Protein AF-A0A2U2BJ61-F1 (afdb_monomer)

Radius of gyration: 33.2 Å; Cα contacts (8 Å, |Δi|>4): 251; chains: 1; bounding box: 91×46×107 Å

InterPro domains:
  IPR008984 SMAD/FHA domain superfamily [SSF49879] (14-98)
  IPR032030 YscD, cytoplasmic domain [PF16697] (14-98)

Sequence (196 aa):
MSTAVDWRLQAESGGAPRPVPEPGLVCGSWTQADLVLPDNNQTPPVLSYLRRQQDVLTIQRASADGQVAVNGIELALAQVKTLQNGDRLTLGEMHYRVESGVSPVTQDETPLATAPAADPFADLHVPGMVPVGGPMPDPSDKHPFDTAAKPASSPSTDSTIPAASWQPELGRAPEWVSTLSDKENEFDLLQGMRQA

Organism: Alcaligenes faecalis (NCBI:txid511)

Secondary structure (DSSP, 8-state):
-----EEEEEETT-SPPEE--SSEEEEES-TTSSEEPP--SSS-SS-EEEEEETTEEEEEE--SSS-EEETTEEPPTT-EEEE-TTPEEEETTEEEEEEEE------------------TTTT--------S-PPPPPP----TT-S---------------------------TT-------S-SSSSSSTTS--

Foldseek 3Di:
DQPFKWKWKAWPVGDDTHTADPQGWFDWCAPPTPHHDDPPVQTHNGQKTWGDDGNWIKIAGDDPTAFWDKQNHTDDHRDIDIDDQQIWIDTHPIIIGMHIPPPPPPPPPPDDDDDDDDPPCPPVPDPDDDDPDDDDPDPDPDDVPPPPPDPDPDPDDPDPPPPPPPDPPPPDDPPPPPPPPDPPPPPPPPPPPPPD

Solvent-accessible surface area (backbone atoms only — not comparable to full-atom values): 12850 Å² total; per-residue (Å²): 132,86,83,73,46,47,36,29,38,34,40,72,90,54,77,77,67,40,74,50,51,81,67,37,37,42,28,14,35,28,89,83,29,74,42,62,43,78,73,71,91,52,40,38,55,56,29,30,37,39,39,35,56,81,80,47,41,33,39,28,28,66,32,88,53,52,50,43,24,56,73,83,44,71,57,53,70,70,39,75,44,79,60,53,72,68,38,38,39,35,54,52,94,48,47,28,34,32,40,57,50,67,73,78,73,79,74,74,83,69,82,86,77,92,73,83,91,70,71,90,64,79,78,70,81,71,95,71,86,76,80,89,75,74,81,80,76,77,79,75,89,66,60,96,76,73,64,87,71,72,80,72,82,72,79,85,70,92,65,85,70,77,80,75,73,84,66,83,73,87,70,67,80,70,90,75,83,77,73,80,68,85,80,88,69,84,82,70,77,79,71,74,82,79,77,128

Structure (mmCIF, N/CA/C/O backbone):
data_AF-A0A2U2BJ61-F1
#
_entry.id   AF-A0A2U2BJ61-F1
#
loop_
_atom_site.group_PDB
_atom_site.id
_atom_site.type_symbol
_atom_site.label_atom_id
_atom_site.label_alt_id
_atom_site.label_comp_id
_atom_site.label_asym_id
_atom_site.label_entity_id
_atom_site.label_seq_id
_atom_site.pdbx_PDB_ins_code
_atom_site.Cartn_x
_atom_site.Cartn_y
_atom_site.Cartn_z
_atom_site.occupancy
_atom_site.B_iso_or_equiv
_atom_site.auth_seq_id
_atom_site.auth_comp_id
_atom_site.auth_asym_id
_atom_site.auth_atom_id
_atom_site.pdbx_PDB_model_num
ATOM 1 N N . MET A 1 1 ? -17.326 9.691 22.236 1.00 39.56 1 MET A N 1
ATOM 2 C CA . MET A 1 1 ? -16.443 8.522 22.041 1.00 39.56 1 MET A CA 1
ATOM 3 C C . MET A 1 1 ? -16.122 8.457 20.559 1.00 39.56 1 MET A C 1
ATOM 5 O O . MET A 1 1 ? -17.060 8.438 19.777 1.00 39.56 1 MET A O 1
ATOM 9 N N . SER A 1 2 ? -14.849 8.559 20.168 1.00 44.75 2 SER A N 1
ATOM 10 C CA . SER A 1 2 ? -14.457 8.568 18.751 1.00 44.75 2 SER A CA 1
ATOM 11 C C . SER A 1 2 ? -14.437 7.128 18.244 1.00 44.75 2 SER A C 1
ATOM 13 O O . SER A 1 2 ? -13.622 6.332 18.705 1.00 44.75 2 SER A O 1
ATOM 15 N N . THR A 1 3 ? -15.359 6.768 17.358 1.00 54.09 3 THR A N 1
ATOM 16 C CA . THR A 1 3 ? -15.398 5.453 16.707 1.00 54.09 3 THR A CA 1
ATOM 17 C C . THR A 1 3 ? -14.362 5.437 15.588 1.00 54.09 3 THR A C 1
ATOM 19 O O . THR A 1 3 ? -14.695 5.707 14.441 1.00 54.09 3 THR A O 1
ATOM 22 N N . ALA A 1 4 ? -13.092 5.210 15.923 1.00 65.88 4 ALA A N 1
ATOM 23 C CA . ALA A 1 4 ? -12.045 5.113 14.911 1.00 65.88 4 ALA A CA 1
ATOM 24 C C . ALA A 1 4 ? -12.315 3.901 14.003 1.00 65.88 4 ALA A C 1
ATOM 26 O O . ALA A 1 4 ? -12.449 2.783 14.500 1.00 65.88 4 ALA A O 1
ATOM 27 N N . VAL A 1 5 ? -12.399 4.111 12.687 1.00 77.69 5 VAL A N 1
ATOM 28 C CA . VAL A 1 5 ? -12.636 3.026 11.723 1.00 77.69 5 VAL A CA 1
ATOM 29 C C . VAL A 1 5 ? -11.427 2.094 11.658 1.00 77.69 5 VAL A C 1
ATOM 31 O O . VAL A 1 5 ? -10.337 2.503 11.262 1.00 77.69 5 VAL A O 1
ATOM 34 N N . ASP A 1 6 ? -11.610 0.820 12.006 1.00 88.50 6 ASP A N 1
ATOM 35 C CA . ASP A 1 6 ? -10.545 -0.184 11.943 1.00 88.50 6 ASP A CA 1
ATOM 36 C C . ASP A 1 6 ? -10.293 -0.657 10.508 1.00 88.50 6 ASP A C 1
ATOM 38 O O . ASP A 1 6 ? -11.002 -1.515 9.988 1.00 88.50 6 ASP A O 1
ATOM 42 N N . TRP A 1 7 ? -9.250 -0.137 9.867 1.00 93.88 7 TRP A N 1
ATOM 43 C CA . TRP A 1 7 ? -8.833 -0.591 8.540 1.00 93.88 7 TRP A CA 1
ATOM 44 C C . TRP A 1 7 ? -8.016 -1.883 8.602 1.00 93.88 7 TRP A C 1
ATOM 46 O O . TRP A 1 7 ? -7.121 -2.034 9.439 1.00 93.88 7 TRP A O 1
ATOM 56 N N . ARG A 1 8 ? -8.309 -2.820 7.696 1.00 95.50 8 ARG A N 1
ATOM 57 C CA . ARG A 1 8 ? -7.633 -4.115 7.569 1.00 95.50 8 ARG A CA 1
ATOM 58 C C . ARG A 1 8 ? -7.440 -4.491 6.098 1.00 95.50 8 ARG A C 1
ATOM 60 O O . ARG A 1 8 ? -8.179 -4.044 5.226 1.00 95.50 8 ARG A O 1
ATOM 67 N N . LEU A 1 9 ? -6.444 -5.326 5.832 1.00 96.50 9 LEU A N 1
ATOM 68 C CA . LEU A 1 9 ? -6.187 -5.953 4.540 1.00 96.50 9 LEU A CA 1
ATOM 69 C C . LEU A 1 9 ? -6.377 -7.460 4.669 1.00 96.50 9 LEU A C 1
ATOM 71 O O . LEU A 1 9 ? -5.623 -8.124 5.381 1.00 96.50 9 LEU A O 1
ATOM 75 N N . GLN A 1 10 ? -7.350 -8.010 3.959 1.00 96.56 10 GLN A N 1
ATOM 76 C CA . GLN A 1 10 ? -7.555 -9.448 3.864 1.00 96.56 10 GLN A CA 1
ATOM 77 C C . GLN A 1 10 ? -6.857 -9.971 2.608 1.00 96.56 10 GLN A C 1
ATOM 79 O O . GLN A 1 10 ? -7.245 -9.626 1.496 1.00 96.56 10 GLN A O 1
ATOM 84 N N . ALA A 1 11 ? -5.826 -10.802 2.764 1.00 95.75 11 ALA A N 1
ATOM 85 C CA . ALA A 1 11 ? -5.177 -11.437 1.619 1.00 95.75 11 ALA A CA 1
ATOM 86 C C . ALA A 1 11 ? -6.152 -12.398 0.921 1.00 95.75 11 ALA A C 1
ATOM 88 O O . ALA A 1 11 ? -6.813 -13.208 1.579 1.00 95.75 11 ALA A O 1
ATOM 89 N N . GLU A 1 12 ? -6.224 -12.331 -0.409 1.00 95.19 12 GLU A N 1
ATOM 90 C CA . GLU A 1 12 ? -7.097 -13.208 -1.203 1.00 95.19 12 GLU A CA 1
ATOM 91 C C . GLU A 1 12 ? -6.573 -14.644 -1.284 1.00 95.19 12 GLU A C 1
ATOM 93 O O . GLU A 1 12 ? -7.351 -15.577 -1.461 1.00 95.19 12 GLU A O 1
ATOM 98 N N . SER A 1 13 ? -5.270 -14.843 -1.069 1.00 92.12 13 SER A N 1
ATOM 99 C CA . SER A 1 13 ? -4.663 -16.167 -0.880 1.00 92.12 13 SER A CA 1
ATOM 100 C C . SER A 1 13 ? -5.124 -16.870 0.407 1.00 92.12 13 SER A C 1
ATOM 102 O O . SER A 1 13 ? -4.737 -18.010 0.654 1.00 92.12 13 SER A O 1
ATOM 104 N N . GLY A 1 14 ? -5.916 -16.193 1.245 1.00 88.50 14 GLY A N 1
ATOM 105 C CA . GLY A 1 14 ? -6.304 -16.643 2.575 1.00 88.50 14 GLY A CA 1
ATOM 106 C C . GLY A 1 14 ? -5.329 -16.189 3.665 1.00 88.50 14 GLY A C 1
ATOM 107 O O . GLY A 1 14 ? -4.328 -15.523 3.400 1.00 88.50 14 GLY A O 1
ATOM 108 N N . GLY A 1 15 ? -5.645 -16.544 4.912 1.00 90.50 15 GLY A N 1
ATOM 109 C CA . GLY A 1 15 ? -4.914 -16.111 6.108 1.00 90.50 15 GLY A CA 1
ATOM 110 C C . GLY A 1 15 ? -5.689 -15.090 6.942 1.00 90.50 15 GLY A C 1
ATOM 111 O O . GLY A 1 15 ? -6.797 -14.690 6.585 1.00 90.50 15 GLY A O 1
ATOM 112 N N . ALA A 1 16 ? -5.115 -14.697 8.080 1.00 89.88 16 ALA A N 1
ATOM 113 C CA . ALA A 1 16 ? -5.737 -13.731 8.980 1.00 89.88 16 ALA A CA 1
ATOM 114 C C . ALA A 1 16 ? -5.724 -12.310 8.376 1.00 89.88 16 ALA A C 1
ATOM 116 O O . ALA A 1 16 ? -4.720 -11.926 7.766 1.00 89.88 16 ALA A O 1
ATOM 117 N N . PRO A 1 17 ? -6.791 -11.512 8.576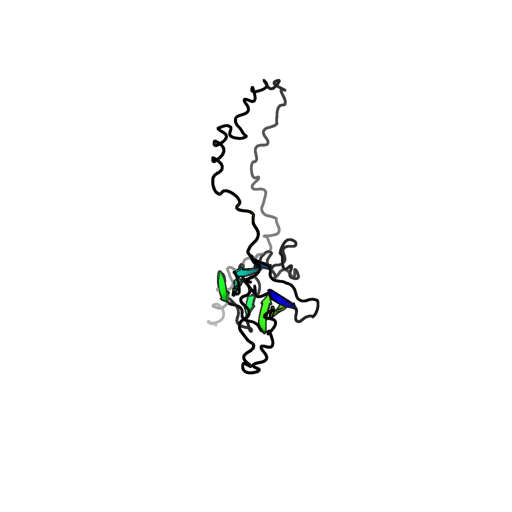 1.00 92.00 17 PRO A N 1
ATOM 118 C CA . PRO A 1 17 ? -6.824 -10.127 8.129 1.00 92.00 17 PRO A CA 1
ATOM 119 C C . PRO A 1 17 ? -5.754 -9.318 8.857 1.00 92.00 17 PRO A C 1
ATOM 121 O O . PRO A 1 17 ? -5.567 -9.434 10.072 1.00 92.00 17 PRO A O 1
ATOM 124 N N . ARG A 1 18 ? -5.055 -8.467 8.110 1.00 93.81 18 ARG A N 1
ATOM 125 C CA . ARG A 1 18 ? -3.942 -7.680 8.623 1.00 93.81 18 ARG A CA 1
ATOM 126 C C . ARG A 1 18 ? -4.384 -6.263 8.974 1.00 93.81 18 ARG A C 1
ATOM 128 O O . ARG A 1 18 ? -4.858 -5.565 8.084 1.00 93.81 18 ARG A O 1
ATOM 135 N N . PRO A 1 19 ? -4.232 -5.800 10.223 1.00 94.38 19 PRO A N 1
ATOM 136 C CA . PRO A 1 19 ? -4.621 -4.443 10.590 1.00 94.38 19 PRO A CA 1
ATOM 137 C C . PRO A 1 19 ? -3.720 -3.389 9.936 1.00 94.38 19 PRO A C 1
ATOM 139 O O . PRO A 1 19 ? -2.524 -3.609 9.748 1.00 94.38 19 PRO A O 1
ATOM 142 N N . VAL A 1 20 ? -4.306 -2.229 9.642 1.00 95.12 20 VAL A N 1
ATOM 143 C CA . VAL A 1 20 ? -3.616 -1.020 9.182 1.00 95.12 20 VAL A CA 1
ATOM 144 C C . VAL A 1 20 ? -3.699 0.028 10.304 1.00 95.12 20 VAL A C 1
ATOM 146 O O . VAL A 1 20 ? -4.699 0.753 10.399 1.00 95.12 20 VAL A O 1
ATOM 149 N N . PRO A 1 21 ? -2.709 0.085 11.215 1.00 91.94 21 PRO A N 1
ATOM 150 C CA . PRO A 1 21 ? -2.669 1.094 12.271 1.00 91.94 21 PRO A CA 1
ATOM 151 C C . PRO A 1 21 ? -2.344 2.477 11.692 1.00 91.94 21 PRO A C 1
ATOM 153 O O . PRO A 1 21 ? -1.924 2.595 10.544 1.00 91.94 21 PRO A O 1
ATOM 156 N N . GLU A 1 22 ? -2.511 3.537 12.480 1.00 91.88 22 GLU A N 1
ATOM 157 C CA . GLU A 1 22 ? -1.886 4.828 12.165 1.00 91.88 22 GLU A CA 1
ATOM 158 C C . GLU A 1 22 ? -0.379 4.762 12.487 1.00 91.88 22 GLU A C 1
ATOM 160 O O . GLU A 1 22 ? -0.011 4.166 13.502 1.00 91.88 22 GLU A O 1
ATOM 165 N N . PRO A 1 23 ? 0.516 5.335 11.655 1.00 93.62 23 PRO A N 1
ATOM 166 C CA . PRO A 1 23 ? 0.248 6.179 10.481 1.00 93.62 23 PRO A CA 1
ATOM 167 C C . PRO A 1 23 ? 0.026 5.408 9.164 1.00 93.62 23 PRO A C 1
ATOM 169 O O . PRO A 1 23 ? -0.139 6.024 8.110 1.00 93.62 23 PRO A O 1
ATOM 172 N N . GLY A 1 24 ? 0.068 4.077 9.181 1.00 94.69 24 GLY A N 1
ATOM 173 C CA . GLY A 1 24 ? -0.149 3.211 8.022 1.00 94.69 24 GLY A CA 1
ATOM 174 C C . GLY A 1 24 ? 0.887 2.092 7.933 1.00 94.69 24 GLY A C 1
ATOM 175 O O . GLY A 1 24 ? 1.404 1.658 8.957 1.00 94.69 24 GLY A O 1
ATOM 176 N N . LEU A 1 25 ? 1.181 1.625 6.717 1.00 96.81 25 LEU A N 1
ATOM 177 C CA . LEU A 1 25 ? 2.106 0.515 6.463 1.00 96.81 25 LEU A CA 1
ATOM 178 C C . LEU A 1 25 ? 3.083 0.860 5.338 1.00 96.81 25 LEU A C 1
ATOM 180 O O . LEU A 1 25 ? 2.695 1.401 4.299 1.00 96.81 25 LEU A O 1
ATOM 184 N N . VAL A 1 26 ? 4.337 0.466 5.504 1.00 97.75 26 VAL A N 1
ATOM 185 C CA . VAL A 1 26 ? 5.297 0.324 4.409 1.00 97.75 26 VAL A CA 1
ATOM 186 C C . VAL A 1 26 ? 5.146 -1.076 3.819 1.00 97.75 26 VAL A C 1
ATOM 188 O O . VAL A 1 26 ? 5.154 -2.062 4.554 1.00 97.75 26 VAL A O 1
ATOM 191 N N . CYS A 1 27 ? 4.993 -1.171 2.499 1.00 96.69 27 CYS A N 1
ATOM 192 C CA . CYS A 1 27 ? 4.829 -2.442 1.792 1.00 96.69 27 CYS A CA 1
ATOM 193 C C . CYS A 1 27 ? 5.989 -2.648 0.814 1.00 96.69 27 CYS A C 1
ATOM 195 O O . CYS A 1 27 ? 6.315 -1.726 0.065 1.00 96.69 27 CYS A O 1
ATOM 197 N N . GLY A 1 28 ? 6.582 -3.838 0.775 1.00 96.56 28 GLY A N 1
ATOM 198 C CA . GLY A 1 28 ? 7.695 -4.152 -0.126 1.00 96.56 28 GLY A CA 1
ATOM 199 C C . GLY A 1 28 ? 8.413 -5.442 0.259 1.00 96.56 28 GLY A C 1
ATOM 200 O O . GLY A 1 28 ? 7.984 -6.133 1.178 1.00 96.56 28 GLY A O 1
ATOM 201 N N . SER A 1 29 ? 9.498 -5.775 -0.440 1.00 95.56 29 SER A N 1
ATOM 202 C CA . SER A 1 29 ? 10.296 -6.983 -0.162 1.00 95.56 29 SER A CA 1
ATOM 203 C C . SER A 1 29 ? 11.260 -6.822 1.018 1.00 95.56 29 SER A C 1
ATOM 205 O O . SER A 1 29 ? 11.822 -7.805 1.503 1.00 95.56 29 SER A O 1
ATOM 207 N N . TRP A 1 30 ? 11.457 -5.598 1.522 1.00 95.19 30 TRP A N 1
ATOM 208 C CA . TRP A 1 30 ? 12.334 -5.368 2.664 1.00 95.19 30 TRP A CA 1
ATOM 209 C C . TRP A 1 30 ? 11.806 -6.079 3.910 1.00 95.19 30 TRP A C 1
ATOM 211 O O . TRP A 1 30 ? 10.657 -5.906 4.305 1.00 95.19 30 TRP A O 1
ATOM 221 N N . THR A 1 31 ? 12.669 -6.833 4.587 1.00 92.94 31 THR A N 1
ATOM 222 C CA . THR A 1 31 ? 12.301 -7.657 5.751 1.00 92.94 31 THR A CA 1
ATOM 223 C C . THR A 1 31 ? 11.816 -6.847 6.954 1.00 92.94 31 THR A C 1
ATOM 225 O O . THR A 1 31 ? 11.212 -7.414 7.860 1.00 92.94 31 THR A O 1
ATOM 228 N N . GLN A 1 32 ? 12.099 -5.541 6.989 1.00 93.44 32 GLN A N 1
ATOM 229 C CA . GLN A 1 32 ? 11.619 -4.627 8.030 1.00 93.44 32 GLN A CA 1
ATOM 230 C C . GLN A 1 32 ? 10.377 -3.830 7.605 1.00 93.44 32 GLN A C 1
ATOM 232 O O . GLN A 1 32 ? 9.902 -3.004 8.380 1.00 93.44 32 GLN A O 1
ATOM 237 N N . ALA A 1 33 ? 9.848 -4.049 6.395 1.00 93.19 33 ALA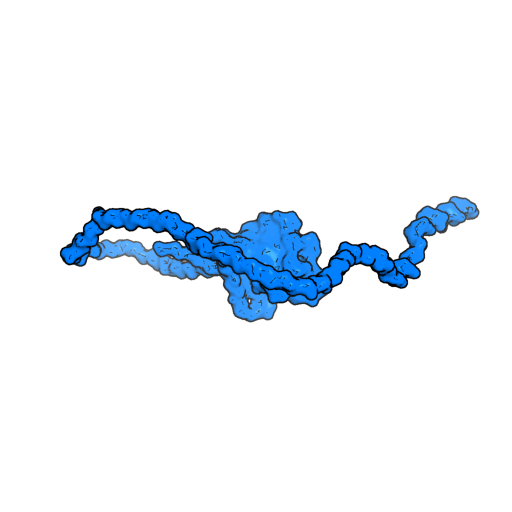 A N 1
ATOM 238 C CA . ALA A 1 33 ? 8.579 -3.464 5.985 1.00 93.19 33 ALA A CA 1
ATOM 239 C C . ALA A 1 33 ? 7.440 -4.005 6.858 1.00 93.19 33 ALA A C 1
ATOM 241 O O . ALA A 1 33 ? 7.426 -5.181 7.229 1.00 93.19 33 ALA A O 1
ATOM 242 N N . ASP A 1 34 ? 6.444 -3.165 7.143 1.00 95.75 34 ASP A N 1
ATOM 243 C CA . ASP A 1 34 ? 5.280 -3.605 7.906 1.00 95.75 34 ASP A CA 1
ATOM 244 C C . ASP A 1 34 ? 4.540 -4.709 7.141 1.00 95.75 34 ASP A C 1
ATOM 246 O O . ASP A 1 34 ? 4.194 -5.744 7.711 1.00 95.75 34 ASP A O 1
ATOM 250 N N . LEU A 1 35 ? 4.366 -4.534 5.824 1.00 95.06 35 LEU A N 1
ATOM 251 C CA . LEU A 1 35 ? 3.876 -5.544 4.889 1.00 95.06 35 LEU A CA 1
ATOM 252 C C . LEU A 1 35 ? 4.992 -6.088 3.997 1.00 95.06 35 LEU A C 1
ATOM 254 O O . LEU A 1 35 ? 5.222 -5.586 2.899 1.00 95.06 35 LEU A O 1
ATOM 258 N N . VAL A 1 36 ? 5.640 -7.152 4.480 1.00 95.50 36 VAL A N 1
ATOM 259 C CA . VAL A 1 36 ? 6.630 -7.915 3.712 1.00 95.50 36 VAL A CA 1
ATOM 260 C C . VAL A 1 36 ? 5.931 -8.702 2.604 1.00 95.50 36 VAL A C 1
ATOM 262 O O . VAL A 1 36 ? 5.075 -9.550 2.869 1.00 95.50 36 VAL A O 1
ATOM 265 N N . LEU A 1 37 ? 6.294 -8.393 1.366 1.00 94.12 37 LEU A N 1
ATOM 266 C CA . LEU A 1 37 ? 5.840 -9.057 0.150 1.00 94.12 37 LEU A CA 1
ATOM 267 C C . LEU A 1 37 ? 6.887 -10.095 -0.297 1.00 94.12 37 LEU A C 1
ATOM 269 O O . LEU A 1 37 ? 8.062 -9.949 0.048 1.00 94.12 37 LEU A O 1
ATOM 273 N N . PRO A 1 38 ? 6.493 -11.133 -1.057 1.00 91.56 38 PRO A N 1
ATOM 274 C CA . PRO A 1 38 ? 7.434 -12.105 -1.603 1.00 91.56 38 PRO A CA 1
ATOM 275 C C . PRO A 1 38 ? 8.532 -11.424 -2.427 1.00 91.56 38 PRO A C 1
ATOM 277 O O . PRO A 1 38 ? 8.246 -10.595 -3.291 1.00 91.56 38 PRO A O 1
ATOM 280 N N . ASP A 1 39 ? 9.784 -11.793 -2.172 1.00 84.44 39 ASP A N 1
ATOM 281 C CA . ASP A 1 39 ? 10.912 -11.319 -2.965 1.00 84.44 39 ASP A CA 1
ATOM 282 C C . ASP A 1 39 ? 11.075 -12.198 -4.210 1.00 84.44 39 ASP A C 1
ATOM 284 O O . ASP A 1 39 ? 11.543 -13.334 -4.143 1.00 84.44 39 ASP A O 1
ATOM 288 N N . ASN A 1 40 ? 10.613 -11.685 -5.346 1.00 84.44 40 ASN A N 1
ATOM 289 C CA . ASN A 1 40 ? 10.646 -12.352 -6.647 1.00 84.44 40 ASN A CA 1
ATOM 290 C C . ASN A 1 40 ? 11.596 -11.652 -7.639 1.00 84.44 40 ASN A C 1
ATOM 292 O O . ASN A 1 40 ? 11.406 -11.765 -8.848 1.00 84.44 40 ASN A O 1
ATOM 296 N N . ASN A 1 41 ? 12.582 -10.883 -7.154 1.00 80.62 41 ASN A N 1
ATOM 297 C CA . ASN A 1 41 ? 13.445 -9.977 -7.936 1.00 80.62 41 ASN A CA 1
ATOM 298 C C . ASN A 1 41 ? 12.711 -8.843 -8.687 1.00 80.62 41 ASN A C 1
ATOM 300 O O . ASN A 1 41 ? 13.368 -7.991 -9.282 1.00 80.62 41 ASN A O 1
ATOM 304 N N . GLN A 1 42 ? 11.375 -8.807 -8.672 1.00 83.44 42 GLN A N 1
ATOM 305 C CA . GLN A 1 42 ? 10.559 -7.749 -9.281 1.00 83.44 42 GLN A CA 1
ATOM 306 C C . GLN A 1 42 ? 9.921 -6.825 -8.241 1.00 83.44 42 GLN A C 1
ATOM 308 O O . GLN A 1 42 ? 9.491 -5.720 -8.572 1.00 83.44 42 GLN A O 1
ATOM 313 N N . THR A 1 43 ? 9.851 -7.266 -6.984 1.00 91.88 43 THR A N 1
ATOM 314 C CA . THR A 1 43 ? 9.288 -6.485 -5.886 1.00 91.88 43 THR A CA 1
ATOM 315 C C . THR A 1 43 ? 10.391 -5.659 -5.220 1.00 91.88 43 THR A C 1
ATOM 317 O O . THR A 1 43 ? 11.295 -6.228 -4.605 1.00 91.88 43 THR A O 1
ATOM 320 N N . PRO A 1 44 ? 10.349 -4.320 -5.311 1.00 93.44 44 PRO A N 1
ATOM 321 C CA . PRO A 1 44 ? 11.357 -3.463 -4.706 1.00 93.44 44 PRO A CA 1
ATOM 322 C C . PRO A 1 44 ? 11.267 -3.484 -3.168 1.00 93.44 44 PRO A C 1
ATOM 324 O O . PRO A 1 44 ? 10.199 -3.779 -2.613 1.00 93.44 44 PRO A O 1
ATOM 327 N N . PRO A 1 45 ? 12.351 -3.095 -2.463 1.00 95.06 45 PRO A N 1
ATOM 328 C CA . PRO A 1 45 ? 12.382 -3.051 -0.999 1.00 95.06 45 PRO A CA 1
ATOM 329 C C . PRO A 1 45 ? 11.222 -2.251 -0.397 1.00 95.06 45 PRO A C 1
ATOM 331 O O . PRO A 1 45 ? 10.651 -2.655 0.614 1.00 95.06 45 PRO A O 1
ATOM 334 N N . VAL A 1 46 ? 10.844 -1.147 -1.049 1.00 96.56 46 VAL A N 1
ATOM 335 C CA . VAL A 1 46 ? 9.678 -0.331 -0.704 1.00 96.56 46 VAL A CA 1
ATOM 336 C C . VAL A 1 46 ? 8.850 -0.092 -1.961 1.00 96.56 46 VAL A C 1
ATOM 338 O O . VAL A 1 46 ? 9.171 0.774 -2.759 1.00 96.56 46 VAL A O 1
ATOM 341 N N . LEU A 1 47 ? 7.773 -0.850 -2.133 1.00 96.50 47 LEU A N 1
ATOM 342 C CA . LEU A 1 47 ? 6.889 -0.778 -3.295 1.00 96.50 47 LEU A CA 1
ATOM 343 C C . LEU A 1 47 ? 5.823 0.315 -3.149 1.00 96.50 47 LEU A C 1
ATOM 345 O O . LEU A 1 47 ? 5.557 1.078 -4.083 1.00 96.50 47 LEU A O 1
ATOM 349 N N . SER A 1 48 ? 5.201 0.402 -1.975 1.00 97.56 48 SER A N 1
ATOM 350 C CA . SER A 1 48 ? 4.114 1.346 -1.720 1.00 97.56 48 SER A CA 1
ATOM 351 C C . SER A 1 48 ? 4.006 1.739 -0.255 1.00 97.56 48 SER A C 1
ATOM 353 O O . SER A 1 48 ? 4.387 0.988 0.644 1.00 97.56 48 SER A O 1
ATOM 355 N N . TYR A 1 49 ? 3.383 2.888 -0.020 1.00 97.88 49 TYR A N 1
ATOM 356 C CA . TYR A 1 49 ? 2.971 3.335 1.302 1.00 97.88 49 TYR A CA 1
ATOM 357 C C . TYR A 1 49 ? 1.456 3.292 1.404 1.00 97.88 49 TYR A C 1
ATOM 359 O O . TYR A 1 49 ? 0.762 3.887 0.583 1.00 97.88 49 TYR A O 1
ATOM 367 N N . LEU A 1 50 ? 0.954 2.642 2.443 1.00 97.56 50 LEU A N 1
ATOM 368 C CA . LEU A 1 50 ? -0.393 2.870 2.936 1.00 97.56 50 LEU A CA 1
ATOM 369 C C . LEU A 1 50 ? -0.312 3.928 4.023 1.00 97.56 50 LEU A C 1
ATOM 371 O O . LEU A 1 50 ? 0.536 3.838 4.912 1.00 97.56 50 LEU A O 1
ATOM 375 N N . ARG A 1 51 ? -1.183 4.930 3.957 1.00 96.88 51 ARG A N 1
ATOM 376 C CA . ARG A 1 51 ? -1.293 5.971 4.975 1.00 96.88 51 ARG A CA 1
ATOM 377 C C . ARG A 1 51 ? -2.709 6.015 5.497 1.00 96.88 51 ARG A C 1
ATOM 379 O O . ARG A 1 51 ? -3.652 6.175 4.723 1.00 96.88 51 ARG A O 1
ATOM 386 N N . ARG A 1 52 ? -2.831 5.868 6.811 1.00 94.00 52 ARG A N 1
ATOM 387 C CA . ARG A 1 52 ? -4.088 6.010 7.532 1.00 94.00 52 ARG A CA 1
ATOM 388 C C . ARG A 1 52 ? -4.058 7.327 8.286 1.00 94.00 52 ARG A C 1
ATOM 390 O O . ARG A 1 52 ? -3.109 7.594 9.020 1.00 94.00 52 ARG A O 1
ATOM 397 N N . GLN A 1 53 ? -5.102 8.115 8.085 1.00 91.44 53 GLN A N 1
ATOM 398 C CA . GLN A 1 53 ? -5.363 9.322 8.845 1.00 91.44 53 GLN A CA 1
ATOM 399 C C . GLN A 1 53 ? -6.844 9.318 9.208 1.00 91.44 53 GLN A C 1
ATOM 401 O O . GLN A 1 53 ? -7.699 9.459 8.333 1.00 91.44 53 GLN A O 1
ATOM 406 N N . GLN A 1 54 ? -7.139 9.134 10.495 1.00 87.19 54 GLN A N 1
ATOM 407 C CA . GLN A 1 54 ? -8.497 8.997 11.018 1.00 87.19 54 GLN A CA 1
ATOM 408 C C . GLN A 1 54 ? -9.236 7.845 10.309 1.00 87.19 54 GLN A C 1
ATOM 410 O O . GLN A 1 54 ? -8.826 6.681 10.404 1.00 87.19 54 GLN A O 1
ATOM 415 N N . ASP A 1 55 ? -10.292 8.180 9.568 1.00 88.50 55 ASP A N 1
ATOM 416 C CA . ASP A 1 55 ? -11.151 7.242 8.848 1.00 88.50 55 ASP A CA 1
ATOM 417 C C . ASP A 1 55 ? -10.795 7.132 7.360 1.00 88.50 55 ASP A C 1
ATOM 419 O O . ASP A 1 55 ? -11.454 6.407 6.620 1.00 88.50 55 ASP A O 1
ATOM 423 N N . VAL A 1 56 ? -9.737 7.814 6.910 1.00 92.50 56 VAL A N 1
ATOM 424 C CA . VAL A 1 56 ? -9.284 7.790 5.518 1.00 92.50 56 VAL A CA 1
ATOM 425 C C . VAL A 1 56 ? -8.056 6.897 5.387 1.00 92.50 56 VAL A C 1
ATOM 427 O O . VAL A 1 56 ? -7.044 7.092 6.066 1.00 92.50 56 VAL A O 1
ATOM 430 N N . LEU A 1 57 ? -8.132 5.939 4.464 1.00 95.88 57 LEU A N 1
ATOM 431 C CA . LEU A 1 57 ? -6.998 5.136 4.033 1.00 95.88 57 LEU A CA 1
ATOM 432 C C . LEU A 1 57 ? -6.586 5.553 2.621 1.00 95.88 57 LEU A C 1
ATOM 434 O O . LEU A 1 57 ? -7.404 5.605 1.707 1.00 95.88 57 LEU A O 1
ATOM 438 N N . THR A 1 58 ? -5.304 5.836 2.429 1.00 97.69 58 THR A N 1
ATOM 439 C CA . THR A 1 58 ? -4.730 6.145 1.117 1.00 97.69 58 THR A CA 1
ATOM 440 C C . THR A 1 58 ? -3.579 5.207 0.807 1.00 97.69 58 THR A C 1
ATOM 442 O O . THR A 1 58 ? -2.917 4.694 1.710 1.00 97.69 58 THR A O 1
ATOM 445 N N . ILE A 1 59 ? -3.335 4.994 -0.479 1.00 98.12 59 ILE A N 1
ATOM 446 C CA . ILE A 1 59 ? -2.156 4.303 -0.976 1.00 98.12 59 ILE A CA 1
ATOM 447 C C . ILE A 1 59 ? -1.389 5.197 -1.942 1.00 98.12 59 ILE A C 1
ATOM 449 O O . ILE A 1 59 ? -1.982 5.916 -2.745 1.00 98.12 59 ILE A O 1
ATOM 453 N N . GLN A 1 60 ? -0.067 5.110 -1.879 1.00 97.81 60 GLN A N 1
ATOM 454 C CA . GLN A 1 60 ? 0.845 5.744 -2.812 1.00 97.81 60 GLN A CA 1
ATOM 455 C C . GLN A 1 60 ? 1.877 4.735 -3.311 1.00 97.81 60 GLN A C 1
ATOM 457 O O . GLN A 1 60 ? 2.522 4.052 -2.512 1.00 97.81 60 GLN A O 1
ATOM 462 N N . ARG A 1 61 ? 2.081 4.678 -4.629 1.00 96.81 61 ARG A N 1
ATOM 463 C CA . ARG A 1 61 ? 3.194 3.932 -5.230 1.00 96.81 61 ARG A CA 1
ATOM 464 C C . ARG A 1 61 ? 4.515 4.657 -4.963 1.00 96.81 61 ARG A C 1
ATOM 466 O O . ARG A 1 61 ? 4.631 5.850 -5.250 1.00 96.81 61 ARG A O 1
ATOM 473 N N . ALA A 1 62 ? 5.494 3.936 -4.426 1.00 95.69 62 ALA A N 1
ATOM 474 C CA . ALA A 1 62 ? 6.787 4.477 -4.006 1.00 95.69 62 ALA A CA 1
ATOM 475 C C . ALA A 1 62 ? 7.926 4.182 -4.995 1.00 95.69 62 ALA A C 1
ATOM 477 O O . ALA A 1 62 ? 8.892 4.939 -5.043 1.00 95.69 62 ALA A O 1
ATOM 478 N N . SER A 1 63 ? 7.792 3.127 -5.802 1.00 94.12 63 SER A N 1
ATOM 479 C CA . SER A 1 63 ? 8.810 2.691 -6.762 1.00 94.12 63 SER A CA 1
ATOM 480 C C . SER A 1 63 ? 8.279 2.632 -8.186 1.00 94.12 63 SER A C 1
ATOM 482 O O . SER A 1 63 ? 7.104 2.342 -8.413 1.00 94.12 63 SER A O 1
ATOM 484 N N . ALA A 1 64 ? 9.156 2.924 -9.150 1.00 91.75 64 ALA A N 1
ATOM 485 C CA . ALA A 1 64 ? 8.874 2.727 -10.571 1.00 91.75 64 ALA A CA 1
ATOM 486 C C . ALA A 1 64 ? 8.806 1.232 -10.919 1.00 91.75 64 ALA A C 1
ATOM 488 O O . ALA A 1 64 ? 8.035 0.841 -11.789 1.00 91.75 64 ALA A O 1
ATOM 489 N N . ASP A 1 65 ? 9.543 0.402 -10.186 1.00 90.88 65 ASP A N 1
ATOM 490 C CA . ASP A 1 65 ? 9.527 -1.049 -10.321 1.00 90.88 65 ASP A CA 1
ATOM 491 C C . ASP A 1 65 ? 8.381 -1.683 -9.520 1.00 90.88 65 ASP A C 1
ATOM 493 O O . ASP A 1 65 ? 7.968 -1.173 -8.474 1.00 90.88 65 ASP A O 1
ATOM 497 N N . GLY A 1 66 ? 7.879 -2.814 -10.017 1.00 89.69 66 GLY A N 1
ATOM 498 C CA . GLY A 1 66 ? 6.771 -3.553 -9.417 1.00 89.69 66 GLY A CA 1
ATOM 499 C C . GLY A 1 66 ? 5.387 -2.962 -9.714 1.00 89.69 66 GLY A C 1
ATOM 500 O O . GLY A 1 66 ? 5.235 -1.834 -10.181 1.00 89.69 66 GLY A O 1
ATOM 501 N N . GLN A 1 67 ? 4.352 -3.758 -9.453 1.00 92.62 67 GLN A N 1
ATOM 502 C CA . GLN A 1 67 ? 2.966 -3.412 -9.763 1.00 92.62 67 GLN A CA 1
ATOM 503 C C . GLN A 1 67 ? 2.225 -2.933 -8.511 1.00 92.62 67 GLN A C 1
ATOM 505 O O . GLN A 1 67 ? 2.213 -3.615 -7.488 1.00 92.62 67 GLN A O 1
ATOM 510 N N . VAL A 1 68 ? 1.556 -1.783 -8.604 1.00 96.69 68 VAL A N 1
ATOM 511 C CA . VAL A 1 68 ? 0.603 -1.308 -7.590 1.00 96.69 68 VAL A CA 1
ATOM 512 C C . VAL A 1 68 ? -0.684 -0.939 -8.303 1.00 96.69 68 VAL A C 1
ATOM 514 O O . VAL A 1 68 ? -0.688 -0.010 -9.106 1.00 96.69 68 VAL A O 1
ATOM 517 N N . ALA A 1 69 ? -1.778 -1.643 -8.026 1.00 97.19 69 ALA A N 1
ATOM 518 C CA . ALA A 1 69 ? -3.065 -1.377 -8.661 1.00 97.19 69 ALA A CA 1
ATOM 519 C C . ALA A 1 69 ? -4.215 -1.404 -7.657 1.00 97.19 69 ALA A C 1
ATOM 521 O O . ALA A 1 69 ? -4.203 -2.170 -6.697 1.00 97.19 69 ALA A O 1
ATOM 522 N N . VAL A 1 70 ? -5.236 -0.586 -7.900 1.00 97.81 70 VAL A N 1
ATOM 523 C CA . VAL A 1 70 ? -6.467 -0.559 -7.100 1.00 97.81 70 VAL A CA 1
ATOM 524 C C . VAL A 1 70 ? -7.648 -0.778 -8.029 1.00 97.81 70 VAL A C 1
ATOM 526 O O . VAL A 1 70 ? -7.873 0.024 -8.940 1.00 97.81 70 VAL A O 1
ATOM 529 N N . ASN A 1 71 ? -8.401 -1.848 -7.782 1.00 96.81 71 ASN A N 1
ATOM 530 C CA . ASN A 1 71 ? -9.476 -2.364 -8.631 1.00 96.81 71 ASN A CA 1
ATOM 531 C C . ASN A 1 71 ? -9.002 -2.649 -10.066 1.00 96.81 71 ASN A C 1
ATOM 533 O O . ASN A 1 71 ? -9.701 -2.361 -11.031 1.00 96.81 71 ASN A O 1
ATOM 537 N N . GLY A 1 72 ? -7.778 -3.170 -10.204 1.00 95.00 72 GLY A N 1
ATOM 538 C CA . GLY A 1 72 ? -7.160 -3.484 -11.498 1.00 95.00 72 GLY A CA 1
ATOM 539 C C . GLY A 1 72 ? -6.608 -2.278 -12.265 1.00 95.00 72 GLY A C 1
ATOM 540 O O . GLY A 1 72 ? -6.004 -2.463 -13.316 1.00 95.00 72 GLY A O 1
ATOM 541 N N . ILE A 1 73 ? -6.768 -1.056 -11.750 1.00 96.31 73 ILE A N 1
ATOM 542 C CA . ILE A 1 73 ? -6.189 0.153 -12.347 1.00 96.31 73 ILE A CA 1
ATOM 543 C C . ILE A 1 73 ? -4.831 0.405 -11.701 1.00 96.31 73 ILE A C 1
ATOM 545 O O . ILE A 1 73 ? -4.765 0.646 -10.492 1.00 96.31 73 ILE A O 1
ATOM 549 N N . GLU A 1 74 ? -3.767 0.351 -12.499 1.00 96.19 74 GLU A N 1
ATOM 550 C CA . GLU A 1 74 ? -2.407 0.625 -12.039 1.00 96.19 74 GLU A CA 1
ATOM 551 C C . GLU A 1 74 ? -2.249 2.087 -11.603 1.00 96.19 74 GLU A C 1
ATOM 553 O O . GLU A 1 74 ? -2.731 3.012 -12.261 1.00 96.19 74 GLU A O 1
ATOM 558 N N . LEU A 1 75 ? -1.582 2.290 -10.469 1.00 96.44 75 LEU A N 1
ATOM 559 C CA . LEU A 1 75 ? -1.240 3.609 -9.957 1.00 96.44 75 LEU A CA 1
ATOM 560 C C . LEU A 1 75 ? 0.071 4.078 -10.582 1.00 96.44 75 LEU A C 1
ATOM 562 O O . LEU A 1 75 ? 1.073 3.356 -10.585 1.00 96.44 75 LEU A O 1
ATOM 566 N N . ALA A 1 76 ? 0.085 5.327 -11.038 1.00 95.62 76 ALA A N 1
ATOM 567 C CA . ALA A 1 76 ? 1.313 5.986 -11.452 1.00 95.62 76 ALA A CA 1
ATOM 568 C C . ALA A 1 76 ? 2.246 6.218 -10.249 1.00 95.62 76 ALA A C 1
ATOM 570 O O . ALA A 1 76 ? 1.821 6.252 -9.090 1.00 95.62 76 ALA A O 1
ATOM 571 N N . LEU A 1 77 ? 3.540 6.391 -10.521 1.00 96.19 77 LEU A N 1
ATOM 572 C CA . LEU A 1 77 ? 4.529 6.688 -9.486 1.00 96.19 77 LEU A CA 1
ATOM 573 C C . LEU A 1 77 ? 4.142 7.953 -8.705 1.00 96.19 77 LEU A C 1
ATOM 575 O O . LEU A 1 77 ? 3.753 8.956 -9.300 1.00 96.19 77 LEU A O 1
ATOM 579 N N . ALA A 1 78 ? 4.253 7.896 -7.375 1.00 93.31 78 ALA A N 1
ATOM 580 C CA . ALA A 1 78 ? 3.877 8.963 -6.446 1.00 93.31 78 ALA A CA 1
ATOM 581 C C . ALA A 1 78 ? 2.400 9.403 -6.495 1.00 93.31 78 ALA A C 1
ATOM 583 O O . ALA A 1 78 ? 2.010 10.312 -5.762 1.00 93.31 78 ALA A O 1
ATOM 584 N N . GLN A 1 79 ? 1.554 8.741 -7.290 1.00 94.38 79 GLN A N 1
ATOM 585 C CA . GLN A 1 79 ? 0.122 8.993 -7.281 1.00 94.38 79 GLN A CA 1
ATOM 586 C C . GLN A 1 79 ? -0.476 8.489 -5.971 1.00 94.38 79 GLN A C 1
ATOM 588 O O . GLN A 1 79 ? -0.304 7.326 -5.604 1.00 94.38 79 GLN A O 1
ATOM 593 N N . VAL A 1 80 ? -1.215 9.366 -5.295 1.00 96.06 80 VAL A N 1
ATOM 5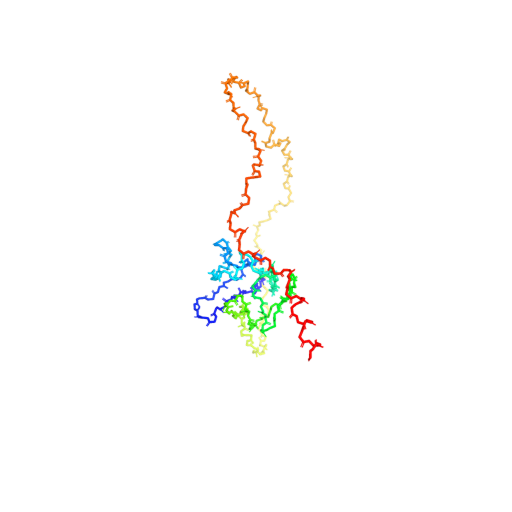94 C CA . VAL A 1 80 ? -1.988 9.024 -4.102 1.00 96.06 80 VAL A CA 1
ATOM 595 C C . VAL A 1 80 ? -3.416 8.693 -4.524 1.00 96.06 80 VAL A C 1
ATOM 597 O O . VAL A 1 80 ? -4.056 9.470 -5.235 1.00 96.06 80 VAL A O 1
ATOM 600 N N . LYS A 1 81 ? -3.932 7.551 -4.073 1.00 97.12 81 LYS A N 1
ATOM 601 C CA . LYS A 1 81 ? -5.328 7.148 -4.262 1.00 97.12 81 LYS A CA 1
ATOM 602 C C . LYS A 1 81 ? -5.968 6.863 -2.911 1.00 97.12 81 LYS A C 1
ATOM 604 O O . LYS A 1 81 ? -5.381 6.182 -2.076 1.00 97.12 81 LYS A O 1
ATOM 609 N N . THR A 1 82 ? -7.178 7.374 -2.713 1.00 97.00 82 THR A N 1
ATOM 610 C CA . THR A 1 82 ? -7.993 7.026 -1.541 1.00 97.00 82 THR A CA 1
ATOM 611 C C . THR A 1 82 ? -8.611 5.650 -1.752 1.00 97.00 82 THR A C 1
ATOM 613 O O . THR A 1 82 ? -9.161 5.388 -2.822 1.00 97.00 82 THR A O 1
ATOM 616 N N . LEU A 1 83 ? -8.495 4.791 -0.745 1.00 96.12 83 LEU A N 1
ATOM 617 C CA . LEU A 1 83 ? -9.055 3.447 -0.716 1.00 96.12 83 LEU A CA 1
ATOM 618 C C . LEU A 1 83 ? -10.415 3.458 -0.021 1.00 96.12 83 LEU A C 1
ATOM 620 O O . LEU A 1 83 ? -10.627 4.186 0.948 1.00 96.12 83 LEU A O 1
ATOM 624 N N . GLN A 1 84 ? -11.325 2.635 -0.524 1.00 94.62 84 GLN A N 1
ATOM 625 C CA . GLN A 1 84 ? -12.656 2.424 0.027 1.00 94.62 84 GLN A CA 1
ATOM 626 C C . GLN A 1 84 ? -12.802 1.004 0.571 1.00 94.62 84 GLN A C 1
ATOM 628 O O . GLN A 1 84 ? -12.052 0.090 0.220 1.00 94.62 84 GLN A O 1
ATOM 633 N N . ASN A 1 85 ? -13.800 0.808 1.432 1.00 94.25 85 ASN A N 1
ATOM 634 C CA . ASN A 1 85 ? -14.161 -0.527 1.887 1.00 94.25 85 ASN A CA 1
ATOM 635 C C . ASN A 1 85 ? -14.553 -1.411 0.697 1.00 94.25 85 ASN A C 1
ATOM 637 O O . ASN A 1 85 ? -15.390 -1.030 -0.119 1.00 94.25 85 ASN A O 1
ATOM 641 N N . GLY A 1 86 ? -13.978 -2.605 0.629 1.00 94.31 86 GLY A N 1
ATOM 642 C CA . GLY A 1 86 ? -14.193 -3.559 -0.447 1.00 94.31 86 GLY A CA 1
ATOM 643 C C . GLY A 1 86 ? -13.295 -3.369 -1.669 1.00 94.31 86 GLY A C 1
ATOM 644 O O . GLY A 1 86 ? -13.352 -4.232 -2.545 1.00 94.31 86 GLY A O 1
ATOM 645 N N . ASP A 1 87 ? -12.462 -2.322 -1.729 1.00 96.88 87 ASP A N 1
ATOM 646 C CA . ASP A 1 87 ? -11.493 -2.159 -2.817 1.00 96.88 87 ASP A CA 1
ATOM 647 C C . ASP A 1 87 ? -10.524 -3.345 -2.871 1.00 96.88 87 ASP A C 1
ATOM 649 O O . ASP A 1 87 ? -10.092 -3.884 -1.849 1.00 96.88 87 ASP A O 1
ATOM 653 N N . ARG A 1 88 ? -10.145 -3.733 -4.088 1.00 97.62 88 ARG A N 1
ATOM 654 C CA . ARG A 1 88 ? -9.143 -4.765 -4.344 1.00 97.62 88 ARG A CA 1
ATOM 655 C C . ARG A 1 88 ? -7.799 -4.114 -4.626 1.00 97.62 88 ARG A C 1
ATOM 657 O O . ARG A 1 88 ? -7.633 -3.418 -5.626 1.00 97.62 88 ARG A O 1
ATOM 664 N N . LEU A 1 89 ? -6.830 -4.361 -3.762 1.00 97.44 89 LEU A N 1
ATOM 665 C CA . LEU A 1 89 ? -5.468 -3.873 -3.873 1.00 97.44 89 LEU A CA 1
ATOM 666 C C . LEU A 1 89 ? -4.553 -4.967 -4.437 1.00 97.44 89 LEU A C 1
ATOM 668 O O . LEU A 1 89 ? -4.565 -6.099 -3.966 1.00 97.44 89 LEU A O 1
ATOM 672 N N . THR A 1 90 ? -3.744 -4.624 -5.433 1.00 97.00 90 THR A N 1
ATOM 673 C CA . THR A 1 90 ? -2.692 -5.482 -6.001 1.00 97.00 90 THR A CA 1
ATOM 674 C C . THR A 1 90 ? -1.336 -4.874 -5.665 1.00 97.00 90 THR A C 1
ATOM 676 O O . THR A 1 90 ? -1.103 -3.710 -5.994 1.00 97.00 90 THR A O 1
ATOM 679 N N . LEU A 1 91 ? -0.474 -5.640 -4.996 1.00 95.62 91 LEU A N 1
ATOM 680 C CA . LEU A 1 91 ? 0.886 -5.266 -4.599 1.00 95.62 91 LEU A CA 1
ATOM 681 C C . LEU A 1 91 ? 1.856 -6.349 -5.083 1.00 95.62 91 LEU A C 1
ATOM 683 O O . LEU A 1 91 ? 1.966 -7.411 -4.468 1.00 95.62 91 LEU A O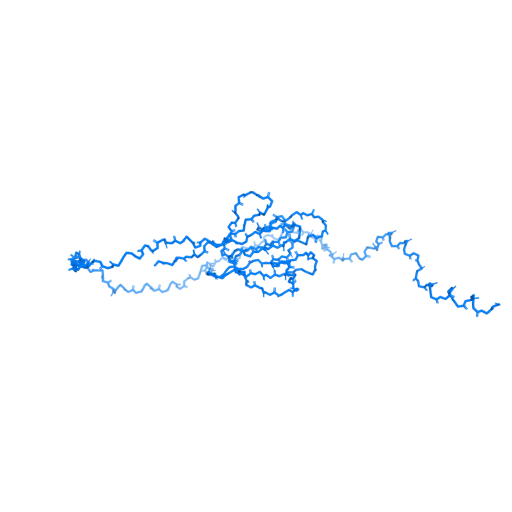 1
ATOM 687 N N . GLY A 1 92 ? 2.542 -6.099 -6.196 1.00 92.44 92 GLY A N 1
ATOM 688 C CA . GLY A 1 92 ? 3.288 -7.137 -6.904 1.00 92.44 92 GLY A CA 1
ATOM 689 C C . GLY A 1 92 ? 2.342 -8.263 -7.324 1.00 92.44 92 GLY A C 1
ATOM 690 O O . GLY A 1 92 ? 1.317 -8.013 -7.951 1.00 92.44 92 GLY A O 1
ATOM 691 N N . GLU A 1 93 ? 2.653 -9.494 -6.929 1.00 92.31 93 GLU A N 1
ATOM 692 C CA . GLU A 1 93 ? 1.812 -10.674 -7.188 1.00 92.31 93 GLU A CA 1
ATOM 693 C C . GLU A 1 93 ? 0.705 -10.878 -6.136 1.00 92.31 93 GLU A C 1
ATOM 695 O O . GLU A 1 93 ? -0.204 -11.694 -6.313 1.00 92.31 93 GLU A O 1
ATOM 700 N N . MET A 1 94 ? 0.771 -10.142 -5.022 1.00 95.00 94 MET A N 1
ATOM 701 C CA . MET A 1 94 ? -0.158 -10.293 -3.910 1.00 95.00 94 MET A CA 1
ATOM 702 C C . MET A 1 94 ? -1.431 -9.477 -4.133 1.00 95.00 94 MET A C 1
ATOM 704 O O . MET A 1 94 ? -1.389 -8.303 -4.503 1.00 95.00 94 MET A O 1
ATOM 708 N N . HIS A 1 95 ? -2.572 -10.088 -3.818 1.00 96.62 95 HIS A N 1
ATOM 709 C CA . HIS A 1 95 ? -3.885 -9.457 -3.900 1.00 96.62 95 HIS A CA 1
ATOM 710 C C . HIS A 1 95 ? -4.528 -9.386 -2.516 1.00 96.62 95 HIS A C 1
ATOM 712 O O . HIS A 1 95 ? -4.562 -10.374 -1.777 1.00 96.62 95 HIS A O 1
ATOM 718 N N . TYR A 1 96 ? -5.056 -8.214 -2.177 1.00 97.62 96 TYR A N 1
ATOM 719 C CA . TYR A 1 96 ? -5.694 -7.927 -0.900 1.00 97.62 96 TYR A CA 1
ATOM 720 C C . TYR A 1 96 ? -7.054 -7.280 -1.121 1.00 97.62 96 TYR A C 1
ATOM 722 O O . TYR A 1 96 ? -7.219 -6.444 -2.006 1.00 97.62 96 TYR A O 1
ATOM 730 N N . ARG A 1 97 ? -8.012 -7.602 -0.261 1.00 97.31 97 ARG A N 1
ATOM 731 C CA . ARG A 1 97 ? -9.255 -6.857 -0.114 1.00 97.31 97 ARG A CA 1
ATOM 732 C C . ARG A 1 97 ? -9.117 -5.878 1.042 1.00 97.31 97 ARG A C 1
ATOM 734 O O . ARG A 1 97 ? -8.692 -6.258 2.133 1.00 97.31 97 ARG A O 1
ATOM 741 N N . VAL A 1 98 ? -9.459 -4.622 0.796 1.00 96.19 98 VAL A N 1
ATOM 742 C CA . VAL A 1 98 ? -9.507 -3.587 1.823 1.00 96.19 98 VAL A CA 1
ATOM 743 C C . VAL A 1 98 ? -10.805 -3.751 2.601 1.00 96.19 98 VAL A C 1
ATOM 745 O O . VAL A 1 98 ? -11.883 -3.792 2.013 1.00 96.19 98 VAL A O 1
ATOM 748 N N . GLU A 1 99 ? -10.709 -3.832 3.920 1.00 93.94 99 GLU A N 1
ATOM 749 C CA . GLU A 1 99 ? -11.857 -3.952 4.811 1.00 93.94 99 GLU A CA 1
ATOM 750 C C . GLU A 1 99 ? -11.836 -2.806 5.817 1.00 93.94 99 GLU A C 1
ATOM 752 O O . GLU A 1 99 ? -10.830 -2.575 6.491 1.00 93.94 99 GLU A O 1
ATOM 757 N N . SER A 1 100 ? -12.948 -2.083 5.927 1.00 90.00 100 SER A N 1
ATOM 758 C CA . SER A 1 100 ? -13.172 -1.141 7.015 1.00 90.00 100 SER A CA 1
ATOM 759 C C . SER A 1 100 ? -14.128 -1.757 8.030 1.00 90.00 100 SER A C 1
ATOM 761 O O . SER A 1 100 ? -15.272 -2.106 7.740 1.00 90.00 100 SER A O 1
ATOM 763 N N . GLY A 1 101 ? -13.640 -1.905 9.254 1.00 69.94 101 GLY A N 1
ATOM 764 C CA . GLY A 1 101 ? -14.417 -2.297 10.415 1.00 69.94 101 GLY A CA 1
ATOM 765 C C . GLY A 1 101 ? -15.261 -1.135 10.913 1.00 69.94 101 GLY A C 1
ATOM 766 O O . GLY A 1 101 ? -15.095 -0.696 12.045 1.00 69.94 101 GLY A O 1
ATOM 767 N N . VAL A 1 102 ? -16.182 -0.632 10.092 1.00 55.12 102 VAL A N 1
ATOM 768 C CA . VAL A 1 102 ? -17.397 -0.046 10.658 1.00 55.12 102 VAL A CA 1
ATOM 769 C C . VAL A 1 102 ? -18.229 -1.255 11.048 1.00 55.12 102 VAL A C 1
ATOM 771 O O . VAL A 1 102 ? -18.855 -1.878 10.197 1.00 55.12 102 VAL A O 1
ATOM 774 N N . SER A 1 103 ? -18.183 -1.660 12.318 1.00 38.97 103 SER A N 1
ATOM 775 C CA . SER A 1 103 ? -19.261 -2.517 12.810 1.00 38.97 103 SER A CA 1
ATOM 776 C C . SER A 1 103 ? -20.538 -1.712 12.582 1.00 38.97 103 SER A C 1
ATOM 778 O O . SER A 1 103 ? -20.628 -0.620 13.152 1.00 38.97 103 SER A O 1
ATOM 780 N N . PRO A 1 104 ? -21.495 -2.151 11.742 1.00 39.22 104 PRO A N 1
ATOM 781 C CA . PRO A 1 104 ? -22.788 -1.509 11.761 1.00 39.22 104 PRO A CA 1
ATOM 782 C C . PRO A 1 104 ? -23.315 -1.751 13.171 1.00 39.22 104 PRO A C 1
ATOM 784 O O . PRO A 1 104 ? -23.678 -2.871 13.531 1.00 39.22 104 PRO A O 1
ATOM 787 N N . VAL A 1 105 ? -23.343 -0.704 13.999 1.00 37.31 105 VAL A N 1
ATOM 788 C CA . VAL A 1 105 ? -24.401 -0.621 14.994 1.00 37.31 105 VAL A CA 1
ATOM 789 C C . VAL A 1 105 ? -25.658 -0.818 14.168 1.00 37.31 105 VAL A C 1
ATOM 791 O O . VAL A 1 105 ? -25.986 -0.008 13.303 1.00 37.31 105 VAL A O 1
ATOM 794 N N . THR A 1 106 ? -26.285 -1.975 14.352 1.00 40.09 106 THR A N 1
ATOM 795 C CA . THR A 1 106 ? -27.666 -2.179 13.958 1.00 40.09 106 THR A CA 1
ATOM 796 C C . THR A 1 106 ? -28.419 -1.165 14.798 1.00 40.09 106 THR A C 1
ATOM 798 O O . THR A 1 106 ? -28.728 -1.412 15.961 1.00 40.09 106 THR A O 1
ATOM 801 N N . GLN A 1 107 ? -28.559 0.047 14.268 1.00 42.69 107 GLN A N 1
ATOM 802 C CA . GLN A 1 107 ? -29.455 1.032 14.819 1.00 42.69 107 GLN A CA 1
ATOM 803 C C . GLN A 1 107 ? -30.819 0.511 14.406 1.00 42.69 107 GLN A C 1
ATOM 805 O O . GLN A 1 107 ? -31.307 0.767 13.310 1.00 42.69 107 GLN A O 1
ATOM 810 N N . ASP A 1 108 ? -31.338 -0.372 15.249 1.00 37.81 108 ASP A N 1
ATOM 811 C CA . ASP A 1 108 ? -32.730 -0.748 15.246 1.00 37.81 108 ASP A CA 1
ATOM 812 C C . ASP A 1 108 ? -33.503 0.567 15.400 1.00 37.81 108 ASP A C 1
ATOM 814 O O . ASP A 1 108 ? -33.575 1.153 16.482 1.00 37.81 108 ASP A O 1
ATOM 818 N N . GLU A 1 109 ? -33.965 1.114 14.275 1.00 47.28 109 GLU A N 1
ATOM 819 C CA . GLU A 1 109 ? -34.957 2.179 14.244 1.00 47.28 109 GLU A CA 1
ATOM 820 C C . GLU A 1 109 ? -36.281 1.591 14.746 1.00 47.28 109 GLU A C 1
ATOM 822 O O . GLU A 1 109 ? -37.231 1.397 13.992 1.00 47.28 109 GLU A O 1
ATOM 827 N N . THR A 1 110 ? -36.352 1.298 16.044 1.00 41.47 110 THR A N 1
ATOM 828 C CA . THR A 1 110 ? -37.627 1.240 16.745 1.00 41.47 110 THR A CA 1
ATOM 829 C C . THR A 1 110 ? -37.978 2.675 17.158 1.00 41.47 110 THR A C 1
ATOM 831 O O . THR A 1 110 ? -37.238 3.294 17.931 1.00 41.47 110 THR A O 1
ATOM 834 N N . PRO A 1 111 ? -39.079 3.253 16.643 1.00 45.28 111 PRO A N 1
ATOM 835 C CA . PRO A 1 111 ? -39.452 4.627 16.937 1.00 45.28 111 PRO A CA 1
ATOM 836 C C . PRO A 1 111 ? -39.794 4.819 18.422 1.00 45.28 111 PRO A C 1
ATOM 838 O O . PRO A 1 111 ? -40.635 4.129 18.990 1.00 45.28 111 PRO A O 1
ATOM 841 N N . LEU A 1 112 ? -39.104 5.802 19.004 1.00 51.22 112 LEU A N 1
ATOM 842 C CA . LEU A 1 112 ? -39.395 6.610 20.190 1.00 51.22 112 LEU A CA 1
ATOM 843 C C . LEU A 1 112 ? -40.656 6.225 21.000 1.00 51.22 112 LEU A C 1
ATOM 845 O O . LEU A 1 112 ? -41.765 6.672 20.706 1.00 51.22 112 LEU A O 1
ATOM 849 N N . ALA A 1 113 ? -40.460 5.512 22.111 1.00 44.53 113 ALA A N 1
ATOM 850 C CA . ALA A 1 113 ? -41.389 5.530 23.239 1.00 44.53 113 ALA A CA 1
ATOM 851 C C . ALA A 1 113 ? -40.787 6.387 24.364 1.00 44.53 113 ALA A C 1
ATOM 853 O O . ALA A 1 113 ? -39.740 6.070 24.924 1.00 44.53 113 ALA A O 1
ATOM 854 N N . THR A 1 114 ? -41.447 7.506 24.655 1.00 51.19 114 THR A N 1
ATOM 855 C CA . THR A 1 114 ? -41.106 8.473 25.702 1.00 51.19 114 THR A CA 1
ATOM 856 C C . THR A 1 114 ? -41.100 7.813 27.086 1.00 51.19 114 THR A C 1
ATOM 858 O O . THR A 1 114 ? -42.154 7.449 27.602 1.00 51.19 114 THR A O 1
ATOM 861 N N . ALA A 1 115 ? -39.925 7.704 27.709 1.00 50.69 115 ALA A N 1
ATOM 862 C CA . ALA A 1 115 ? -39.770 7.414 29.136 1.00 50.69 115 ALA A CA 1
ATOM 863 C C . ALA A 1 115 ? -39.345 8.702 29.874 1.00 50.69 115 ALA A C 1
ATOM 865 O O . ALA A 1 115 ? -38.633 9.524 29.292 1.00 50.69 115 ALA A O 1
ATOM 866 N N . PRO A 1 116 ? -39.828 8.934 31.109 1.00 47.66 116 PRO A N 1
ATOM 867 C CA . PRO A 1 116 ? -39.811 10.248 31.744 1.00 47.66 116 PRO A CA 1
ATOM 868 C C . PRO A 1 116 ? -38.392 10.715 32.082 1.00 47.66 116 PRO A C 1
ATOM 870 O O . PRO A 1 116 ? -37.530 9.924 32.457 1.00 47.66 116 PRO A O 1
ATOM 873 N N . ALA A 1 117 ? -38.182 12.027 31.961 1.00 56.59 117 ALA A N 1
ATOM 874 C CA . ALA A 1 117 ? -36.944 12.716 32.289 1.00 56.59 117 ALA A CA 1
ATOM 875 C C . ALA A 1 117 ? -36.601 12.552 33.780 1.00 56.59 117 ALA A C 1
ATOM 877 O O . ALA A 1 117 ? -37.111 13.280 34.629 1.00 56.59 117 ALA A O 1
ATOM 878 N N . ALA A 1 118 ? -35.733 11.592 34.089 1.00 56.03 118 ALA A N 1
ATOM 879 C CA . ALA A 1 118 ? -34.945 11.611 35.309 1.00 56.03 118 ALA A CA 1
ATOM 880 C C . ALA A 1 118 ? -33.650 12.368 34.998 1.00 56.03 118 ALA A C 1
ATOM 882 O O . ALA A 1 118 ? -32.895 11.971 34.111 1.00 56.03 118 ALA A O 1
ATOM 883 N N . ASP A 1 119 ? -33.449 13.490 35.684 1.00 57.19 119 ASP A N 1
ATOM 884 C CA . ASP A 1 119 ? -32.246 14.312 35.589 1.00 57.19 119 ASP A CA 1
ATOM 885 C C . ASP A 1 119 ? -31.019 13.484 36.028 1.00 57.19 119 ASP A C 1
ATOM 887 O O . ASP A 1 119 ? -30.928 13.110 37.201 1.00 57.19 119 ASP A O 1
ATOM 891 N N . PRO A 1 120 ? -30.076 13.169 35.120 1.00 57.12 120 PRO A N 1
ATOM 892 C CA . PRO A 1 120 ? -28.914 12.341 35.435 1.00 57.12 120 PRO A CA 1
ATOM 893 C C . PRO A 1 120 ? -27.878 13.060 36.315 1.00 57.12 120 PRO A C 1
ATOM 895 O O . PRO A 1 120 ? -26.887 12.444 36.704 1.00 57.12 120 PRO A O 1
ATOM 898 N N . PHE A 1 121 ? -28.078 14.345 36.633 1.00 55.75 121 PHE A N 1
ATOM 899 C CA . PHE A 1 121 ? -27.182 15.137 37.479 1.00 55.75 121 PHE A CA 1
ATOM 900 C C . PHE A 1 121 ? -27.684 15.313 38.916 1.00 55.75 121 PHE A C 1
ATOM 902 O O . PHE A 1 121 ? -26.988 15.930 39.724 1.00 55.75 121 PHE A O 1
ATOM 909 N N . ALA A 1 122 ? -28.837 14.734 39.271 1.00 60.31 122 ALA A N 1
ATOM 910 C CA . ALA A 1 122 ? -29.384 14.815 40.627 1.00 60.31 122 ALA A CA 1
ATOM 911 C C . ALA A 1 122 ? -28.445 14.225 41.705 1.00 60.31 122 ALA A C 1
ATOM 913 O O . ALA A 1 122 ? -28.495 14.651 42.857 1.00 60.31 122 ALA A O 1
ATOM 914 N N . ASP A 1 123 ? -27.545 13.312 41.326 1.00 57.88 123 ASP A N 1
ATOM 915 C CA . ASP A 1 123 ? -26.570 12.677 42.225 1.00 57.88 123 ASP A CA 1
ATOM 916 C C . ASP A 1 123 ? -25.181 13.350 42.240 1.00 57.88 123 ASP A C 1
ATOM 918 O O . ASP A 1 123 ? -24.271 12.877 42.922 1.00 57.88 123 ASP A O 1
ATOM 922 N N . LEU A 1 124 ? -24.976 14.471 41.533 1.00 55.28 124 LEU A N 1
ATOM 923 C CA . LEU A 1 124 ? -23.653 15.112 41.436 1.00 55.28 124 LEU A CA 1
ATOM 924 C C . LEU A 1 124 ? -23.373 16.177 42.512 1.00 55.28 124 LEU A C 1
ATOM 926 O O . LEU A 1 124 ? -22.498 17.027 42.345 1.00 55.28 124 LEU A O 1
ATOM 930 N N . HIS A 1 125 ? -24.065 16.114 43.650 1.00 52.00 125 HIS A N 1
ATOM 931 C CA . HIS A 1 125 ? -23.708 16.882 44.843 1.00 52.00 125 HIS A CA 1
ATOM 932 C C . HIS A 1 125 ? -22.756 16.079 45.738 1.00 52.00 125 HIS A C 1
ATOM 934 O O . HIS A 1 125 ? -23.134 15.584 46.797 1.00 52.00 125 HIS A O 1
ATOM 940 N N . VAL A 1 126 ? -21.488 15.990 45.330 1.00 52.12 126 VAL A N 1
ATOM 941 C CA . VAL A 1 126 ? -20.404 15.557 46.223 1.00 52.12 126 VAL A CA 1
ATOM 942 C C . VAL A 1 126 ? -19.733 16.805 46.818 1.00 52.12 126 VAL A C 1
ATOM 944 O O . VAL A 1 126 ? -19.198 17.624 46.067 1.00 52.12 126 VAL A O 1
ATOM 947 N N . PRO A 1 127 ? -19.732 16.994 48.150 1.00 46.91 127 PRO A N 1
ATOM 948 C CA . PRO A 1 127 ? -18.986 18.068 48.796 1.00 46.91 127 PRO A CA 1
ATOM 949 C C . PRO A 1 127 ? -17.482 17.792 48.674 1.00 46.91 127 PRO A C 1
ATOM 951 O O . PRO A 1 127 ? -16.951 16.889 49.316 1.00 46.91 127 PRO A O 1
ATOM 954 N N . GLY A 1 128 ? -16.795 18.558 47.830 1.00 47.12 128 GLY A N 1
ATOM 955 C CA . GLY A 1 128 ? -15.369 18.361 47.569 1.00 47.12 128 GLY A CA 1
ATOM 956 C C . GLY A 1 128 ? -14.831 19.311 46.508 1.00 47.12 128 GLY A C 1
ATOM 957 O O . GLY A 1 128 ? -14.284 18.873 45.503 1.00 47.12 128 GLY A O 1
ATOM 958 N N . MET A 1 129 ? -15.018 20.619 46.709 1.00 52.50 129 MET A N 1
ATOM 959 C CA . MET A 1 129 ? -14.315 21.651 45.944 1.00 52.50 129 MET A CA 1
ATOM 960 C C . MET A 1 129 ? -12.803 21.407 46.025 1.00 52.50 129 MET A C 1
ATOM 962 O O . MET A 1 129 ? -12.206 21.558 47.090 1.00 52.50 129 MET A O 1
ATOM 966 N N . VAL A 1 130 ? -12.176 21.073 44.898 1.00 56.25 130 VAL A N 1
ATOM 967 C CA . VAL A 1 130 ? -10.722 21.181 44.750 1.00 56.25 130 VAL A CA 1
ATOM 968 C C . VAL A 1 130 ? -10.421 22.652 44.438 1.00 56.25 130 VAL A C 1
ATOM 970 O O . VAL A 1 130 ? -10.954 23.169 43.453 1.00 56.25 130 VAL A O 1
ATOM 973 N N . PRO A 1 131 ? -9.628 23.375 45.249 1.00 55.97 131 PRO A N 1
ATOM 974 C CA . PRO A 1 131 ? -9.296 24.761 44.946 1.00 55.97 131 PRO A CA 1
ATOM 975 C C . PRO A 1 131 ? -8.432 24.833 43.680 1.00 55.97 131 PRO A C 1
ATOM 977 O O . PRO A 1 131 ? -7.303 24.346 43.646 1.00 55.97 131 PRO A O 1
ATOM 980 N N . VAL A 1 132 ? -8.954 25.483 42.640 1.00 60.75 132 VAL A N 1
ATOM 981 C 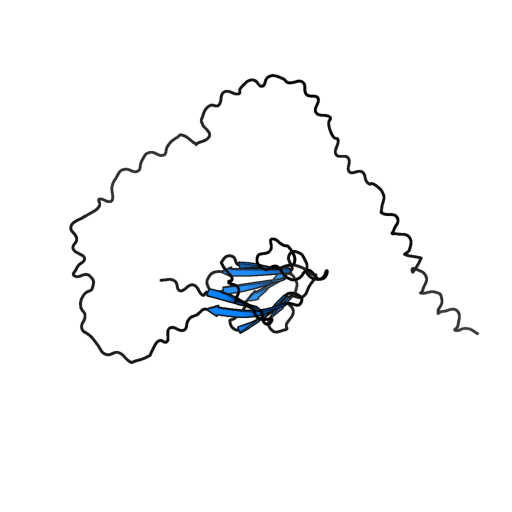CA . VAL A 1 132 ? -8.168 25.939 41.487 1.00 60.75 132 VAL A CA 1
ATOM 982 C C . VAL A 1 132 ? -7.417 27.192 41.933 1.00 60.75 132 VAL A C 1
ATOM 984 O O . VAL A 1 132 ? -7.962 28.291 41.894 1.00 60.75 132 VAL A O 1
ATOM 987 N N . GLY A 1 133 ? -6.198 27.033 42.449 1.00 52.88 133 GLY A N 1
ATOM 988 C CA . GLY A 1 133 ? -5.424 28.194 42.902 1.00 52.88 133 GLY A CA 1
ATOM 989 C C . GLY A 1 133 ? -4.185 27.911 43.743 1.00 52.88 133 GLY A C 1
ATOM 990 O O . GLY A 1 133 ? -3.849 28.724 44.597 1.00 52.88 133 GLY A O 1
ATOM 991 N N . GLY A 1 134 ? -3.504 26.780 43.542 1.00 57.72 134 GLY A N 1
ATOM 992 C CA . GLY A 1 134 ? -2.139 26.636 44.055 1.00 57.72 134 GLY A CA 1
ATOM 993 C C . GLY A 1 134 ? -1.176 27.495 43.222 1.00 57.72 134 GLY A C 1
ATOM 994 O O . GLY A 1 134 ? -1.343 27.537 42.001 1.00 57.72 134 GLY A O 1
ATOM 995 N N . PRO A 1 135 ? -0.194 28.189 43.827 1.00 55.78 135 PRO A N 1
ATOM 996 C CA . PRO A 1 135 ? 0.805 28.929 43.065 1.00 55.78 135 PRO A CA 1
ATOM 997 C C . PRO A 1 135 ? 1.554 27.980 42.124 1.00 55.78 135 PRO A C 1
ATOM 999 O O . PRO A 1 135 ? 1.922 26.867 42.504 1.00 55.78 135 PRO A O 1
ATOM 1002 N N . MET A 1 136 ? 1.754 28.429 40.885 1.00 57.03 136 MET A N 1
ATOM 1003 C CA . MET A 1 136 ? 2.598 27.749 39.909 1.00 57.03 136 MET A CA 1
ATOM 1004 C C . MET A 1 136 ? 4.001 27.589 40.515 1.00 57.03 136 MET A C 1
ATOM 1006 O O . MET A 1 136 ? 4.543 28.584 40.999 1.00 57.03 136 MET A O 1
ATOM 1010 N N . PRO A 1 137 ? 4.580 26.376 40.558 1.00 56.22 137 PRO A N 1
ATOM 1011 C CA . PRO A 1 137 ? 5.951 26.213 41.021 1.00 56.22 137 PRO A CA 1
ATOM 1012 C C . PRO A 1 137 ? 6.884 27.011 40.105 1.00 56.22 137 PRO A C 1
ATOM 1014 O O . PRO A 1 137 ? 6.723 26.976 38.882 1.00 56.22 137 PRO A O 1
ATOM 1017 N N . ASP A 1 138 ? 7.827 27.741 40.707 1.00 57.56 138 ASP A N 1
ATOM 1018 C CA . ASP A 1 138 ? 8.855 28.500 39.991 1.00 57.56 138 ASP A CA 1
ATOM 1019 C C . ASP A 1 138 ? 9.526 27.605 38.932 1.00 57.56 138 ASP A C 1
ATOM 1021 O O . ASP A 1 138 ? 9.859 26.449 39.239 1.00 57.56 138 ASP A O 1
ATOM 1025 N N . PRO A 1 139 ? 9.716 28.083 37.686 1.00 59.28 139 PRO A N 1
ATOM 1026 C CA . PRO A 1 139 ? 10.459 27.326 36.695 1.00 59.28 139 PRO A CA 1
ATOM 1027 C C . PRO A 1 139 ? 11.850 27.026 37.255 1.00 59.28 139 PRO A C 1
ATOM 1029 O O . PRO A 1 139 ? 12.574 27.912 37.702 1.00 59.28 139 PRO A O 1
ATOM 1032 N N . SER A 1 140 ? 12.216 25.746 37.263 1.00 59.47 140 SER A N 1
ATOM 1033 C CA . SER A 1 140 ? 13.549 25.333 37.679 1.00 59.47 140 SER A CA 1
ATOM 1034 C C . SER A 1 140 ? 14.570 25.934 36.711 1.00 59.47 140 SER A C 1
ATOM 1036 O O . SER A 1 140 ? 14.663 25.506 35.565 1.00 59.47 140 SER A O 1
ATOM 1038 N N . ASP A 1 141 ? 15.353 26.902 37.187 1.00 58.53 141 ASP A N 1
ATOM 1039 C CA . ASP A 1 141 ? 16.439 27.579 36.453 1.00 58.53 141 ASP A CA 1
ATOM 1040 C C . ASP A 1 141 ? 17.635 26.648 36.138 1.00 58.53 141 ASP A C 1
ATOM 1042 O O . ASP A 1 141 ? 18.699 27.075 35.699 1.00 58.53 141 ASP A O 1
ATOM 1046 N N . LYS A 1 142 ? 17.502 25.340 36.394 1.00 61.44 142 LYS A N 1
ATOM 1047 C CA . LYS A 1 142 ? 18.537 24.346 36.114 1.00 61.44 142 LYS A CA 1
ATOM 1048 C C . LYS A 1 142 ? 18.134 23.484 34.933 1.00 61.44 142 LYS A C 1
ATOM 1050 O O . LYS A 1 142 ? 17.406 22.501 35.065 1.00 61.44 142 LYS A O 1
ATOM 1055 N N . HIS A 1 143 ? 18.685 23.833 33.778 1.00 56.03 143 HIS A N 1
ATOM 1056 C CA . HIS A 1 143 ? 18.704 22.958 32.618 1.00 56.03 143 HIS A CA 1
ATOM 1057 C C . HIS A 1 143 ? 19.480 21.669 32.973 1.00 56.03 143 HIS A C 1
ATOM 1059 O O . HIS A 1 143 ? 20.522 21.750 33.628 1.00 56.03 143 HIS A O 1
ATOM 1065 N N . PRO A 1 144 ? 19.043 20.469 32.548 1.00 61.69 144 PRO A N 1
ATOM 1066 C CA . PRO A 1 144 ? 19.664 19.192 32.938 1.00 61.69 144 PRO A CA 1
ATOM 1067 C C . PRO A 1 144 ? 21.133 19.027 32.503 1.00 61.69 144 PRO A C 1
ATOM 1069 O O . PRO A 1 144 ? 21.796 18.084 32.928 1.00 61.69 144 PRO A O 1
ATOM 1072 N N . PHE A 1 145 ? 21.658 19.945 31.688 1.00 58.53 145 PHE A N 1
ATOM 1073 C CA . PHE A 1 145 ? 23.056 19.970 31.250 1.00 58.53 145 PHE A CA 1
ATOM 1074 C C . PHE A 1 145 ? 23.933 20.973 32.020 1.00 58.53 145 PHE A C 1
ATOM 1076 O O . PHE A 1 145 ? 25.139 20.993 31.807 1.00 58.53 145 PHE A O 1
ATOM 1083 N N . ASP A 1 146 ? 23.375 21.752 32.955 1.00 53.31 146 ASP A N 1
ATOM 1084 C CA . ASP A 1 146 ? 24.108 22.756 33.751 1.00 53.31 146 ASP A CA 1
ATOM 1085 C C . ASP A 1 146 ? 24.774 22.162 35.009 1.00 53.31 146 ASP A C 1
ATOM 1087 O O . ASP A 1 146 ? 24.976 22.804 36.042 1.00 53.31 146 ASP A O 1
ATOM 1091 N N . THR A 1 147 ? 25.119 20.874 34.947 1.00 51.78 147 THR A N 1
ATOM 1092 C CA . THR A 1 147 ? 26.057 20.297 35.908 1.00 51.78 147 THR A CA 1
ATOM 1093 C C . THR A 1 147 ? 27.445 20.585 35.369 1.00 51.78 147 THR A C 1
ATOM 1095 O O . THR A 1 147 ? 27.850 19.990 34.374 1.00 51.78 147 THR A O 1
ATOM 1098 N N . ALA A 1 148 ? 28.162 21.503 36.019 1.00 58.69 148 ALA A N 1
ATOM 1099 C CA . ALA A 1 148 ? 29.562 21.804 35.754 1.00 58.69 148 ALA A CA 1
ATOM 1100 C C . ALA A 1 148 ? 30.426 20.533 35.872 1.00 58.69 148 ALA A C 1
ATOM 1102 O O . ALA A 1 148 ? 31.024 20.239 36.909 1.00 58.69 148 ALA A O 1
ATOM 1103 N N . ALA A 1 149 ? 30.497 19.767 34.787 1.00 52.78 149 ALA A N 1
ATOM 1104 C CA . ALA A 1 149 ? 31.485 18.732 34.592 1.00 52.78 149 ALA A CA 1
ATOM 1105 C C . ALA A 1 149 ? 32.809 19.447 34.319 1.00 52.78 149 ALA A C 1
ATOM 1107 O O . ALA A 1 149 ? 33.087 19.906 33.213 1.00 52.78 149 ALA A O 1
ATOM 1108 N N . LYS A 1 150 ? 33.619 19.580 35.370 1.00 54.94 150 LYS A N 1
ATOM 1109 C CA . LYS A 1 150 ? 35.044 19.889 35.256 1.00 54.94 150 LYS A CA 1
ATOM 1110 C C . LYS A 1 150 ? 35.625 18.985 34.157 1.00 54.94 150 LYS A C 1
ATOM 1112 O O . LYS A 1 150 ? 35.507 17.767 34.305 1.00 54.94 150 LYS A O 1
ATOM 1117 N N . PRO A 1 151 ? 36.229 19.518 33.079 1.00 49.19 151 PRO A N 1
ATOM 1118 C CA . PRO A 1 151 ? 36.869 18.664 32.094 1.00 49.19 151 PRO A CA 1
ATOM 1119 C C . PRO A 1 151 ? 37.973 17.898 32.817 1.00 49.19 151 PRO A C 1
ATOM 1121 O O . PRO A 1 151 ? 38.917 18.483 33.353 1.00 49.19 151 PRO A O 1
ATOM 1124 N N . ALA A 1 152 ? 37.809 16.582 32.913 1.00 49.59 152 ALA A N 1
ATOM 1125 C CA . ALA A 1 152 ? 38.892 15.717 33.323 1.00 49.59 152 ALA A CA 1
ATOM 1126 C C . ALA A 1 152 ? 39.988 15.871 32.265 1.00 49.59 152 ALA A C 1
ATOM 1128 O O . ALA A 1 152 ? 39.749 15.607 31.085 1.00 49.59 152 ALA A O 1
ATOM 1129 N N . SER A 1 153 ? 41.172 16.334 32.676 1.00 45.66 153 SER A N 1
ATOM 1130 C CA . SER A 1 153 ? 42.374 16.229 31.854 1.00 45.66 153 SER A CA 1
ATOM 1131 C C . SER A 1 153 ? 42.490 14.781 31.404 1.00 45.66 153 SER A C 1
ATOM 1133 O O . SER A 1 153 ? 42.698 13.887 32.225 1.00 45.66 153 SER A O 1
ATOM 1135 N N . SER A 1 154 ? 42.298 14.548 30.110 1.00 45.53 154 SER A N 1
ATOM 1136 C CA . SER A 1 154 ? 42.545 13.239 29.524 1.00 45.53 154 SER A CA 1
ATOM 1137 C C . SER A 1 154 ? 44.038 12.947 29.686 1.00 45.53 154 SER A C 1
ATOM 1139 O O . SER A 1 154 ? 44.848 13.804 29.321 1.00 45.53 154 SER A O 1
ATOM 1141 N N . PRO A 1 155 ? 44.450 11.798 30.247 1.00 45.44 155 PRO A N 1
ATOM 1142 C CA . PRO A 1 155 ? 45.832 11.380 30.112 1.00 45.44 155 PRO A CA 1
ATOM 1143 C C . PRO A 1 155 ? 46.082 11.154 28.620 1.00 45.44 155 PRO A C 1
ATOM 1145 O O . PRO A 1 155 ? 45.416 10.322 28.002 1.00 45.44 155 PRO A O 1
ATOM 1148 N N . SER A 1 156 ? 47.007 11.926 28.043 1.00 44.22 156 SER A N 1
ATOM 1149 C CA . SER A 1 156 ? 47.508 11.712 26.688 1.00 44.22 156 SER A CA 1
ATOM 1150 C C . SER A 1 156 ? 48.043 10.291 26.592 1.00 44.22 156 SER A C 1
ATOM 1152 O O . SER A 1 156 ? 49.156 9.993 27.017 1.00 44.22 156 SER A O 1
ATOM 1154 N N . THR A 1 157 ? 47.217 9.398 26.069 1.00 51.00 157 THR A N 1
ATOM 1155 C CA . THR A 1 157 ? 47.672 8.124 25.549 1.00 51.00 157 THR A CA 1
ATOM 1156 C C . THR A 1 157 ? 48.069 8.402 24.115 1.00 51.00 157 THR A C 1
ATOM 1158 O O . THR A 1 157 ? 47.232 8.693 23.263 1.00 51.00 157 THR A O 1
ATOM 1161 N N . ASP A 1 158 ? 49.376 8.376 23.882 1.00 50.62 158 ASP A N 1
ATOM 1162 C CA . ASP A 1 158 ? 49.962 8.246 22.558 1.00 50.62 158 ASP A CA 1
ATOM 1163 C C . ASP A 1 158 ? 49.506 6.891 21.999 1.00 50.62 158 ASP A C 1
ATOM 1165 O O . ASP A 1 158 ? 50.081 5.835 22.244 1.00 50.62 158 ASP A O 1
ATOM 1169 N N . SER A 1 159 ? 48.335 6.894 21.377 1.00 44.59 159 SER A N 1
ATOM 1170 C CA . SER A 1 159 ? 47.895 5.838 20.486 1.00 44.59 159 SER A CA 1
ATOM 1171 C C . SER A 1 159 ? 47.849 6.482 19.122 1.00 44.59 159 SER A C 1
ATOM 1173 O O . SER A 1 159 ? 46.924 7.223 18.800 1.00 44.59 159 SER A O 1
ATOM 1175 N N . THR A 1 160 ? 48.903 6.234 18.348 1.00 49.44 160 THR A N 1
ATOM 1176 C CA . THR A 1 160 ? 48.920 6.489 16.912 1.00 49.44 160 THR A CA 1
ATOM 1177 C C . THR A 1 160 ? 47.724 5.758 16.306 1.00 49.44 160 THR A C 1
ATOM 1179 O O . THR A 1 160 ? 47.774 4.557 16.054 1.00 49.44 160 THR A O 1
ATOM 1182 N N . ILE A 1 161 ? 46.614 6.473 16.124 1.00 51.34 161 ILE A N 1
ATOM 1183 C CA . ILE A 1 161 ? 45.534 6.042 15.248 1.00 51.34 161 ILE A CA 1
ATOM 1184 C C . ILE A 1 161 ? 46.148 6.125 13.850 1.00 51.34 161 ILE A C 1
ATOM 1186 O O . ILE A 1 161 ? 46.493 7.234 13.430 1.00 51.34 161 ILE A O 1
ATOM 1190 N N . PRO A 1 162 ? 46.353 5.013 13.120 1.00 50.12 162 PRO A N 1
ATOM 1191 C CA . PRO A 1 162 ? 46.708 5.145 11.723 1.00 50.12 162 PRO A CA 1
ATOM 1192 C C . PRO A 1 162 ? 45.554 5.899 11.068 1.00 50.12 162 PRO A C 1
ATOM 1194 O O . PRO A 1 162 ? 44.400 5.475 11.150 1.00 50.12 162 PRO A O 1
ATOM 1197 N N . ALA A 1 163 ? 45.858 7.046 10.464 1.00 45.25 163 ALA A N 1
ATOM 1198 C CA . ALA A 1 163 ? 44.937 7.714 9.570 1.00 45.25 163 ALA A CA 1
ATOM 1199 C C . ALA A 1 163 ? 44.654 6.732 8.431 1.00 45.25 163 ALA A C 1
ATOM 1201 O O . ALA A 1 163 ? 45.408 6.650 7.466 1.00 45.25 163 ALA A O 1
ATOM 1202 N N . ALA A 1 164 ? 43.596 5.934 8.570 1.00 49.41 164 ALA A N 1
ATOM 1203 C CA . ALA A 1 164 ? 43.005 5.241 7.449 1.00 49.41 164 ALA A CA 1
ATOM 1204 C C . ALA A 1 164 ? 42.407 6.341 6.575 1.00 49.41 164 ALA A C 1
ATOM 1206 O O . ALA A 1 164 ? 41.264 6.762 6.749 1.00 49.41 164 ALA A O 1
ATOM 1207 N N . SER A 1 165 ? 43.242 6.873 5.688 1.00 47.81 165 SER A N 1
ATOM 1208 C CA . SER A 1 165 ? 42.817 7.625 4.528 1.00 47.81 165 SER A CA 1
ATOM 1209 C C . SER A 1 165 ? 41.802 6.756 3.800 1.00 47.81 165 SER A C 1
ATOM 1211 O O . SER A 1 165 ? 42.166 5.794 3.126 1.00 47.81 165 SER A O 1
ATOM 1213 N N . TRP A 1 166 ? 40.520 7.063 3.978 1.00 47.75 166 TRP A N 1
ATOM 1214 C CA . TRP A 1 166 ? 39.474 6.599 3.083 1.00 47.75 166 TRP A CA 1
ATOM 1215 C C . TRP A 1 166 ? 39.754 7.225 1.717 1.00 47.75 166 TRP A C 1
ATOM 1217 O O . TRP A 1 166 ? 39.284 8.312 1.393 1.00 47.75 166 TRP A O 1
ATOM 1227 N N . GLN A 1 167 ? 40.595 6.559 0.936 1.00 44.81 167 GLN A N 1
ATOM 1228 C CA . GLN A 1 167 ? 40.627 6.719 -0.503 1.00 44.81 167 GLN A CA 1
ATOM 1229 C C . GLN A 1 167 ? 39.602 5.722 -1.039 1.00 44.81 167 GLN A C 1
ATOM 1231 O O . GLN A 1 167 ? 39.768 4.523 -0.810 1.00 44.81 167 GLN A O 1
ATOM 1236 N N . PRO A 1 168 ? 38.525 6.160 -1.712 1.00 48.31 168 PRO A N 1
ATOM 1237 C CA . PRO A 1 168 ? 37.788 5.240 -2.551 1.00 48.31 168 PRO A CA 1
ATOM 1238 C C . PRO A 1 168 ? 38.763 4.794 -3.641 1.00 48.31 168 PRO A C 1
ATOM 1240 O O . PRO A 1 168 ? 39.073 5.546 -4.564 1.00 48.31 168 PRO A O 1
ATOM 1243 N N . GLU A 1 169 ? 39.300 3.585 -3.500 1.00 46.22 169 GLU A N 1
ATOM 1244 C CA . GLU A 1 169 ? 39.881 2.870 -4.623 1.00 46.22 169 GLU A CA 1
ATOM 1245 C C . GLU A 1 169 ? 38.781 2.838 -5.690 1.00 46.22 169 GLU A C 1
ATOM 1247 O O . GLU A 1 169 ? 37.771 2.148 -5.537 1.00 46.22 169 GLU A O 1
ATOM 1252 N N . LEU A 1 170 ? 38.956 3.597 -6.775 1.00 54.22 170 LEU A N 1
ATOM 1253 C CA . LEU A 1 170 ? 38.306 3.331 -8.059 1.00 54.22 170 LEU A CA 1
ATOM 125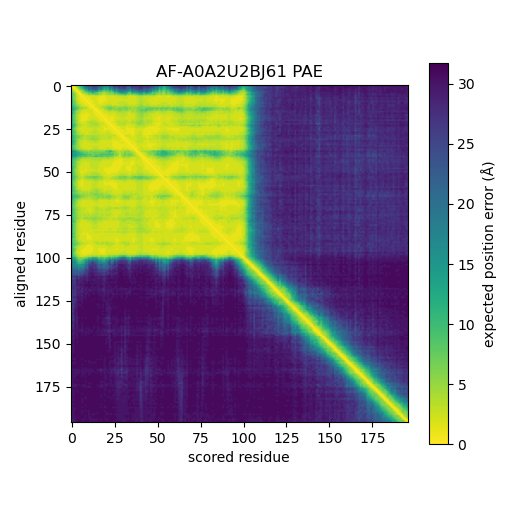4 C C . LEU A 1 170 ? 38.892 2.010 -8.588 1.00 54.22 170 LEU A C 1
ATOM 1256 O O . LEU A 1 170 ? 39.606 1.956 -9.587 1.00 54.22 170 LEU A O 1
ATOM 1260 N N . GLY A 1 171 ? 38.661 0.941 -7.831 1.00 40.56 171 GLY A N 1
ATOM 1261 C CA . GLY A 1 171 ? 39.080 -0.406 -8.128 1.00 40.56 171 GLY A CA 1
ATOM 1262 C C . GLY A 1 171 ? 38.197 -0.912 -9.246 1.00 40.56 171 GLY A C 1
ATOM 1263 O O . GLY A 1 171 ? 37.017 -1.155 -9.029 1.00 40.56 171 GLY A O 1
ATOM 1264 N N . ARG A 1 172 ? 38.799 -0.999 -10.435 1.00 46.88 172 ARG A N 1
ATOM 1265 C CA . ARG A 1 172 ? 38.458 -1.882 -11.559 1.00 46.88 172 ARG A CA 1
ATOM 1266 C C . ARG A 1 172 ? 36.982 -2.257 -11.700 1.00 46.88 172 ARG A C 1
ATOM 1268 O O . ARG A 1 172 ? 36.443 -3.055 -10.937 1.00 46.88 172 ARG A O 1
ATOM 1275 N N . ALA A 1 173 ? 36.399 -1.803 -12.808 1.00 49.66 173 ALA A N 1
ATOM 1276 C CA . ALA A 1 173 ? 35.209 -2.422 -13.370 1.00 49.66 173 ALA A CA 1
ATOM 1277 C C . ALA A 1 173 ? 35.350 -3.963 -13.360 1.00 49.66 173 ALA A C 1
ATOM 1279 O O . ALA A 1 173 ? 36.408 -4.472 -13.745 1.00 49.66 173 ALA A O 1
ATOM 1280 N N . PRO A 1 174 ? 34.326 -4.712 -12.918 1.00 44.25 174 PRO A N 1
ATOM 1281 C CA . PRO A 1 174 ? 34.341 -6.163 -13.022 1.00 44.25 174 PRO A CA 1
ATOM 1282 C C . PRO A 1 174 ? 34.474 -6.571 -14.496 1.00 44.25 174 PRO A C 1
ATOM 1284 O O . PRO A 1 174 ? 33.734 -6.089 -15.355 1.00 44.25 174 PRO A O 1
ATOM 1287 N N . GLU A 1 175 ? 35.403 -7.486 -14.786 1.00 50.28 175 GLU A N 1
ATOM 1288 C CA . GLU A 1 175 ? 35.767 -7.985 -16.128 1.00 50.28 175 GLU A CA 1
ATOM 1289 C C . GLU A 1 175 ? 34.675 -8.848 -16.799 1.00 50.28 175 GLU A C 1
ATOM 1291 O O . GLU A 1 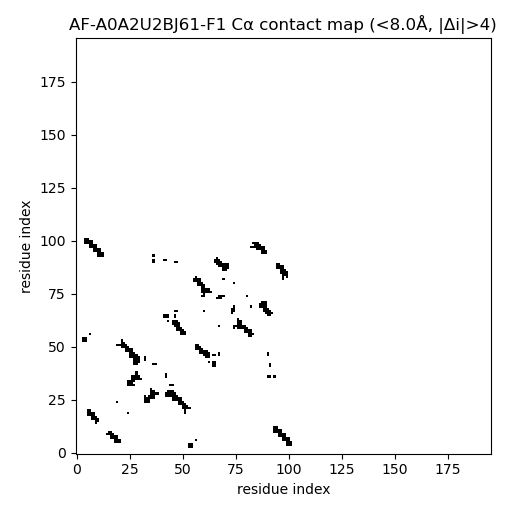175 ? 34.957 -9.723 -17.609 1.00 50.28 175 GLU A O 1
ATOM 1296 N N . TRP A 1 176 ? 33.405 -8.621 -16.464 1.00 49.81 176 TRP A N 1
ATOM 1297 C CA . TRP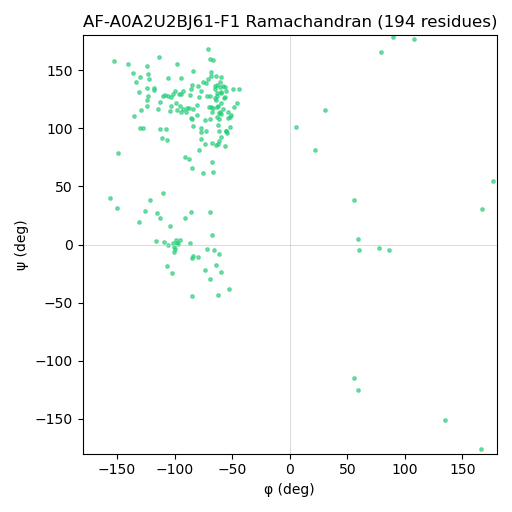 A 1 176 ? 32.255 -9.246 -17.124 1.00 49.81 176 TRP A CA 1
ATOM 1298 C C . TRP A 1 176 ? 31.602 -8.311 -18.152 1.00 49.81 176 TRP A C 1
ATOM 1300 O O . TRP A 1 176 ? 30.748 -8.737 -18.927 1.00 49.81 176 TRP A O 1
ATOM 1310 N N . VAL A 1 177 ? 32.076 -7.064 -18.260 1.00 46.84 177 VAL A N 1
ATOM 1311 C CA . VAL A 1 177 ? 31.783 -6.174 -19.394 1.00 46.84 177 VAL A CA 1
ATOM 1312 C C . VAL A 1 177 ? 32.766 -6.469 -20.534 1.00 46.84 177 VAL A C 1
ATOM 1314 O O . VAL A 1 177 ? 33.642 -5.676 -20.855 1.00 46.84 177 VAL A O 1
ATOM 1317 N N . SER A 1 178 ? 32.687 -7.664 -21.117 1.00 47.91 178 SER A N 1
ATOM 1318 C CA . SER A 1 178 ? 33.386 -8.006 -22.373 1.00 47.91 178 SER A CA 1
ATOM 1319 C C . SER A 1 178 ? 32.632 -9.054 -23.198 1.00 47.91 178 SER A C 1
ATOM 1321 O O . SER A 1 178 ? 33.230 -9.839 -23.925 1.00 47.91 178 SER A O 1
ATOM 1323 N N . THR A 1 179 ? 31.298 -9.057 -23.119 1.00 49.56 179 THR A N 1
ATOM 1324 C CA . THR A 1 179 ? 30.442 -9.737 -24.114 1.00 49.56 179 THR A CA 1
ATOM 1325 C C . THR A 1 179 ? 29.298 -8.868 -24.639 1.00 49.56 179 THR A C 1
ATOM 1327 O O . THR A 1 179 ? 28.383 -9.374 -25.280 1.00 49.56 179 THR A O 1
ATOM 1330 N N . LEU A 1 180 ? 29.387 -7.542 -24.492 1.00 42.56 180 LEU A N 1
ATOM 1331 C CA . LEU A 1 180 ? 28.739 -6.641 -25.446 1.00 42.56 180 LEU A CA 1
ATOM 1332 C C . LEU A 1 180 ? 29.721 -6.405 -26.593 1.00 42.56 180 LEU A C 1
ATOM 1334 O O . LEU A 1 180 ? 30.367 -5.367 -26.699 1.00 42.56 180 LEU A O 1
ATOM 1338 N N . SER A 1 181 ? 29.859 -7.447 -27.418 1.00 41.66 181 SER A N 1
ATOM 1339 C CA . SER A 1 181 ? 30.219 -7.280 -28.819 1.00 41.66 181 SER A CA 1
ATOM 1340 C C . SER A 1 181 ? 29.320 -6.199 -29.399 1.00 41.66 181 SER A C 1
ATOM 1342 O O . SER A 1 181 ? 28.099 -6.347 -29.386 1.00 41.66 181 SER A O 1
ATOM 1344 N N . ASP A 1 182 ? 29.949 -5.117 -29.845 1.00 47.69 182 ASP A N 1
ATOM 1345 C CA . ASP A 1 182 ? 29.691 -4.482 -31.133 1.00 47.69 182 ASP A CA 1
ATOM 1346 C C . ASP A 1 182 ? 28.300 -4.808 -31.711 1.00 47.69 182 ASP A C 1
ATOM 1348 O O . ASP A 1 182 ? 28.115 -5.725 -32.508 1.00 47.69 182 ASP A O 1
ATOM 1352 N N . LYS A 1 183 ? 27.292 -4.079 -31.230 1.00 48.31 183 LYS A N 1
ATOM 1353 C CA . LYS A 1 183 ? 25.986 -3.950 -31.889 1.00 48.31 183 LYS A CA 1
ATOM 1354 C C . LYS A 1 183 ? 25.690 -2.487 -32.189 1.00 48.31 183 LYS A C 1
ATOM 1356 O O . LYS A 1 183 ? 24.559 -2.023 -32.116 1.00 48.31 183 LYS A O 1
ATOM 1361 N N . GLU A 1 184 ? 26.736 -1.776 -32.587 1.00 48.34 184 GLU A N 1
ATOM 1362 C CA . GLU A 1 184 ? 26.630 -0.515 -33.314 1.00 48.34 184 GLU A CA 1
ATOM 1363 C C . GLU A 1 184 ? 27.094 -0.724 -34.762 1.00 48.34 184 GLU A C 1
ATOM 1365 O O . GLU A 1 184 ? 27.849 0.074 -35.301 1.00 48.34 184 GLU A O 1
ATOM 1370 N N . ASN A 1 185 ? 26.661 -1.821 -35.406 1.00 49.03 185 ASN A N 1
ATOM 1371 C CA . ASN A 1 185 ? 26.803 -1.972 -36.857 1.00 49.03 185 ASN A CA 1
ATOM 1372 C C . ASN A 1 185 ? 25.792 -2.943 -37.510 1.00 49.03 185 ASN A C 1
ATOM 1374 O O . ASN A 1 185 ? 26.130 -3.713 -38.404 1.00 49.03 185 ASN A O 1
ATOM 1378 N N . GLU A 1 186 ? 24.526 -2.918 -37.078 1.00 45.25 186 GLU A N 1
ATOM 1379 C CA . GLU A 1 186 ? 23.430 -3.672 -37.727 1.00 45.25 186 GLU A CA 1
ATOM 1380 C C . GLU A 1 186 ? 22.492 -2.793 -38.576 1.00 45.25 186 GLU A C 1
ATOM 1382 O O . GLU A 1 186 ? 21.414 -3.232 -38.971 1.00 45.25 186 GLU A O 1
ATOM 1387 N N . PHE A 1 187 ? 22.905 -1.567 -38.920 1.00 45.56 187 PHE A N 1
ATOM 1388 C CA . PHE A 1 187 ? 22.151 -0.699 -39.838 1.00 45.56 187 PHE A CA 1
ATOM 1389 C C . PHE A 1 187 ? 22.752 -0.561 -41.249 1.00 45.56 187 PHE A C 1
ATOM 1391 O O . PHE A 1 187 ? 22.118 0.059 -42.099 1.00 45.56 187 PHE A O 1
ATOM 1398 N N . ASP A 1 188 ? 23.893 -1.202 -41.543 1.00 49.53 188 ASP A N 1
ATOM 1399 C CA . ASP A 1 188 ? 24.582 -1.078 -42.845 1.00 49.53 188 ASP A CA 1
ATOM 1400 C C . ASP A 1 188 ? 24.660 -2.386 -43.670 1.00 49.53 188 ASP A C 1
ATOM 1402 O O . ASP A 1 188 ? 25.192 -2.413 -44.774 1.00 49.53 188 ASP A O 1
ATOM 1406 N N . LEU A 1 189 ? 24.063 -3.492 -43.204 1.00 49.72 189 LEU A N 1
ATOM 1407 C CA . LEU A 1 189 ? 24.051 -4.776 -43.938 1.00 49.72 189 LEU A CA 1
ATOM 1408 C C . LEU A 1 189 ? 22.777 -5.033 -44.768 1.00 49.72 189 LEU A C 1
ATOM 1410 O O . LEU A 1 189 ? 22.687 -6.043 -45.462 1.00 49.72 189 LEU A O 1
ATOM 1414 N N . LEU A 1 190 ? 21.814 -4.101 -44.769 1.00 50.31 190 LEU A N 1
ATOM 1415 C CA . LEU A 1 190 ? 20.559 -4.208 -45.537 1.00 50.31 190 LEU A CA 1
ATOM 1416 C C . LEU A 1 190 ? 20.448 -3.256 -46.744 1.00 50.31 190 LEU A C 1
ATOM 1418 O O . LEU A 1 190 ? 19.441 -3.302 -47.450 1.00 50.31 190 LEU A O 1
ATOM 1422 N N . GLN A 1 191 ? 21.474 -2.450 -47.052 1.00 51.25 191 GLN A N 1
ATOM 1423 C CA . GLN A 1 191 ? 21.510 -1.643 -48.288 1.00 51.25 191 GLN A CA 1
ATOM 1424 C C . GLN A 1 191 ? 22.377 -2.228 -49.418 1.00 51.25 191 GLN A C 1
ATOM 1426 O O . GLN A 1 191 ? 22.295 -1.752 -50.548 1.00 51.25 191 GLN A O 1
ATOM 1431 N N . GLY A 1 192 ? 23.123 -3.311 -49.181 1.00 51.12 192 GLY A N 1
ATOM 1432 C CA . GLY A 1 192 ? 23.976 -3.939 -50.204 1.00 51.12 192 GLY A CA 1
ATOM 1433 C C . GLY A 1 192 ? 23.285 -4.928 -51.156 1.00 51.12 192 GLY A C 1
ATOM 1434 O O . GLY A 1 192 ? 23.890 -5.336 -52.140 1.00 51.12 192 GLY A O 1
ATOM 1435 N N . MET A 1 193 ? 22.030 -5.325 -50.909 1.00 48.97 193 MET A N 1
ATOM 1436 C CA . MET A 1 193 ? 21.326 -6.342 -51.721 1.00 48.97 193 MET A CA 1
ATOM 1437 C C . MET A 1 193 ? 20.109 -5.796 -52.474 1.00 48.97 193 MET A C 1
ATOM 1439 O O . MET A 1 193 ? 19.166 -6.526 -52.776 1.00 48.97 193 MET A O 1
ATOM 1443 N N . ARG A 1 194 ? 20.114 -4.497 -52.786 1.00 52.97 194 ARG A N 1
ATOM 1444 C CA . ARG A 1 194 ? 19.097 -3.881 -53.646 1.00 52.97 194 ARG A CA 1
ATOM 1445 C C . ARG A 1 194 ? 19.699 -3.130 -54.833 1.00 52.97 194 ARG A C 1
ATOM 1447 O O . ARG A 1 194 ? 19.091 -2.178 -55.294 1.00 52.97 194 ARG A O 1
ATOM 1454 N N . GLN A 1 195 ? 20.866 -3.550 -55.322 1.00 50.06 195 GLN A N 1
ATOM 1455 C CA . GLN A 1 195 ? 21.352 -3.257 -56.676 1.00 50.06 195 GLN A CA 1
ATOM 1456 C C . GLN A 1 195 ? 22.234 -4.414 -57.166 1.00 50.06 195 GLN A C 1
ATOM 1458 O O . GLN A 1 195 ? 23.458 -4.346 -57.11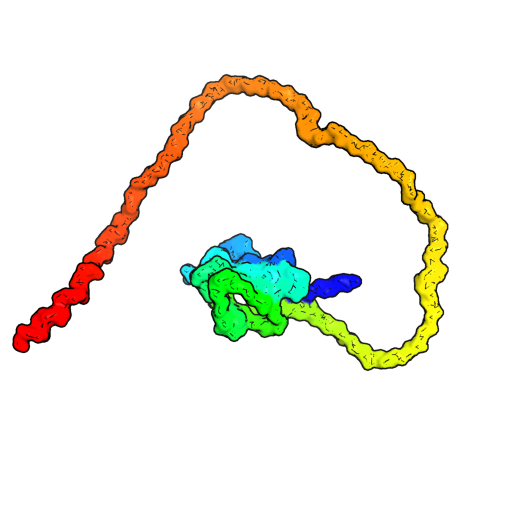4 1.00 50.06 195 GLN A O 1
ATOM 1463 N N . ALA A 1 196 ? 21.590 -5.490 -57.611 1.00 42.81 196 ALA A N 1
ATOM 1464 C CA . ALA A 1 196 ? 22.128 -6.449 -58.570 1.00 42.81 196 ALA A CA 1
ATOM 1465 C C . ALA A 1 196 ? 20.960 -6.980 -59.405 1.00 42.81 196 ALA A C 1
ATOM 1467 O O . ALA A 1 196 ? 19.905 -7.268 -58.791 1.00 42.81 196 ALA A O 1
#

pLDDT: mean 71.82, std 22.37, range [37.31, 98.12]

Nearest PDB structures (foldseek):
  4jon-assembly3_C  TM=8.754E-01  e=4.122E-06  Homo sapiens
  6hc0-assembly3_C  TM=8.724E-01  e=1.625E-05  Bdellovibrio bacteriovorus HD100
  6hc1-assembly2_B  TM=8.901E-01  e=3.505E-05  Bdellovibrio bacteriovorus HD100
  6hbz-assembly1_A  TM=8.312E-01  e=1.239E-04  Bdellovibrio bacteriovorus HD100
  1uht-assembly1_A  TM=7.365E-01  e=1.543E-04  Arabidopsis thaliana

Mean predicted aligned error: 20.72 Å